Protein AF-A0A9R0W2W8-F1 (afdb_monomer)

Foldseek 3Di:
DDDDDDDDDDDPPPDDDDDDDDDDLVLLLQLADFLPDLPLVSLVSLLVLQLVLQVVVVDPLLNVLVCCLQPVLQCQQCVPPPQGFDFLVNLLSLVSNQCSLAPHDVVLSVQSVPDDRVLRRQLRSQLVVCPPPLLRNQVSQCVRPSRAQQSSLSSVCSHCVQRGAHPDPQLLCRQVNPDPDRHSVSRVSSSVSLNVSQVSS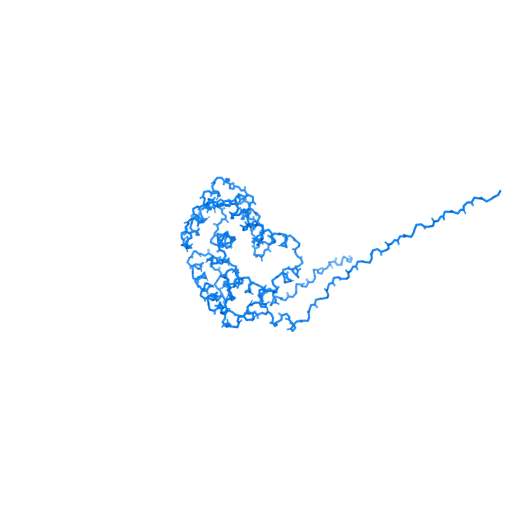CPDNDGDGSNSSNSSSSSNVSSPDPPDPPDPPPPDD

Radius of gyration: 22.49 Å; Cα contacts (8 Å, |Δi|>4): 292; chains: 1; bounding box: 49×89×46 Å

pLDDT: mean 86.1, std 19.24, range [37.84, 98.88]

Solvent-accessible surface area (backbone atoms only — not comparable to full-atom values): 13340 Å² total; per-residue (Å²): 138,88,85,87,85,80,81,81,82,80,80,80,79,81,76,76,77,78,77,83,76,85,77,60,69,72,62,55,57,69,31,40,51,59,72,87,62,82,54,48,64,38,44,50,43,4,37,72,40,31,67,65,53,56,60,71,65,76,43,69,75,43,55,58,30,43,47,40,47,75,54,50,46,33,52,59,29,61,72,38,59,97,69,38,47,47,51,48,74,55,53,44,45,47,49,51,23,51,31,60,78,54,78,76,56,72,71,40,54,57,36,49,71,67,54,57,51,69,58,41,28,55,25,33,32,54,14,62,72,35,56,88,41,61,71,57,19,35,54,40,32,44,73,42,65,67,29,44,43,44,52,26,24,44,56,41,24,41,73,38,30,73,77,29,32,46,62,42,73,51,32,35,35,56,75,69,35,97,58,88,61,76,40,65,72,49,48,52,59,49,40,53,52,32,42,53,50,14,56,71,44,39,55,96,85,54,74,48,30,14,32,48,51,31,45,13,33,37,32,18,52,56,64,72,49,78,80,78,75,78,81,77,74,81,76,82,125

Structure (mmCIF, N/CA/C/O backbone):
data_AF-A0A9R0W2W8-F1
#
_entry.id   AF-A0A9R0W2W8-F1
#
loop_
_atom_site.group_PDB
_atom_site.id
_atom_site.type_symbol
_atom_site.label_atom_id
_atom_site.label_alt_id
_atom_site.label_comp_id
_atom_site.label_asym_id
_atom_site.label_entity_id
_atom_site.label_seq_id
_atom_site.pdbx_PDB_ins_code
_atom_site.Cartn_x
_atom_site.Cartn_y
_atom_site.Cartn_z
_atom_site.occupancy
_atom_site.B_iso_or_equiv
_atom_site.auth_seq_id
_atom_site.auth_comp_id
_atom_site.auth_asym_id
_atom_site.auth_atom_id
_atom_site.pdbx_PDB_model_num
ATOM 1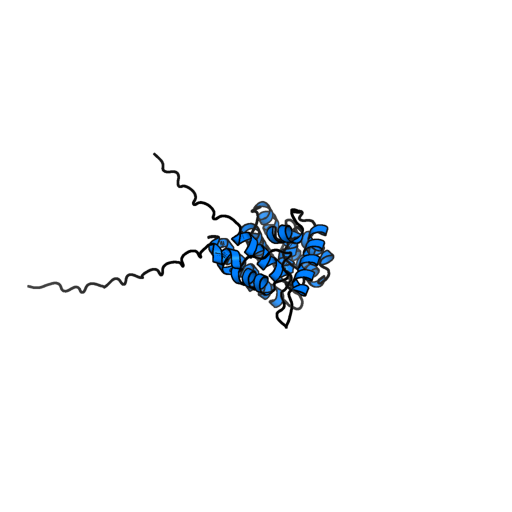 N N . MET A 1 1 ? -31.052 -75.617 -11.030 1.00 41.00 1 MET A N 1
ATOM 2 C CA . MET A 1 1 ? -29.649 -75.242 -11.302 1.00 41.00 1 MET A CA 1
ATOM 3 C C . MET A 1 1 ? -29.642 -73.847 -11.916 1.00 41.00 1 MET A C 1
ATOM 5 O O . MET A 1 1 ? -30.659 -73.463 -12.471 1.00 41.00 1 MET A O 1
ATOM 9 N N . ASP A 1 2 ? -28.533 -73.128 -11.735 1.00 37.91 2 ASP A N 1
ATOM 10 C CA . ASP A 1 2 ? -28.185 -71.776 -12.223 1.00 37.91 2 ASP A CA 1
ATOM 11 C C . ASP A 1 2 ? -28.585 -70.526 -11.412 1.00 37.91 2 ASP A C 1
ATOM 13 O O . ASP A 1 2 ? -29.567 -69.841 -11.696 1.00 37.91 2 ASP A O 1
ATOM 17 N N . PRO A 1 3 ? -27.732 -70.145 -10.440 1.00 45.34 3 PRO A N 1
ATOM 18 C CA . PRO A 1 3 ? -27.588 -68.783 -9.949 1.00 45.34 3 PRO A CA 1
ATOM 19 C C . PRO A 1 3 ? -26.456 -68.034 -10.693 1.00 45.34 3 PRO A C 1
ATOM 21 O O . PRO A 1 3 ? -25.466 -68.630 -11.102 1.00 45.34 3 PRO A O 1
ATOM 24 N N . LYS A 1 4 ? -26.534 -66.694 -10.694 1.00 48.12 4 LYS A N 1
ATOM 25 C CA . LYS A 1 4 ? -25.473 -65.703 -11.019 1.00 48.12 4 LYS A CA 1
ATOM 26 C C . LYS A 1 4 ? -25.338 -65.259 -12.488 1.00 48.12 4 LYS A C 1
ATOM 28 O O . LYS A 1 4 ? -24.557 -65.798 -13.259 1.00 48.12 4 LYS A O 1
ATOM 33 N N . LYS A 1 5 ? -25.890 -64.074 -12.774 1.00 45.41 5 LYS A N 1
ATOM 34 C CA . LYS A 1 5 ? -25.215 -63.049 -13.595 1.00 45.41 5 LYS A CA 1
ATOM 35 C C . LYS A 1 5 ? -25.334 -61.686 -12.905 1.00 45.41 5 LYS A C 1
ATOM 37 O O . LYS A 1 5 ? -26.276 -60.938 -13.138 1.00 45.41 5 LYS A O 1
ATOM 42 N N . LYS A 1 6 ? -24.376 -61.371 -12.025 1.00 49.88 6 LYS A N 1
ATOM 43 C CA . LYS A 1 6 ? -24.122 -59.989 -11.587 1.00 49.88 6 LYS A CA 1
ATOM 44 C C . LYS A 1 6 ? -23.350 -59.291 -12.711 1.00 49.88 6 LYS A C 1
ATOM 46 O O . LYS A 1 6 ? -22.292 -59.773 -13.105 1.00 49.88 6 LYS A O 1
ATOM 51 N N . ARG A 1 7 ? -23.894 -58.195 -13.244 1.00 46.81 7 ARG A N 1
ATOM 52 C CA . A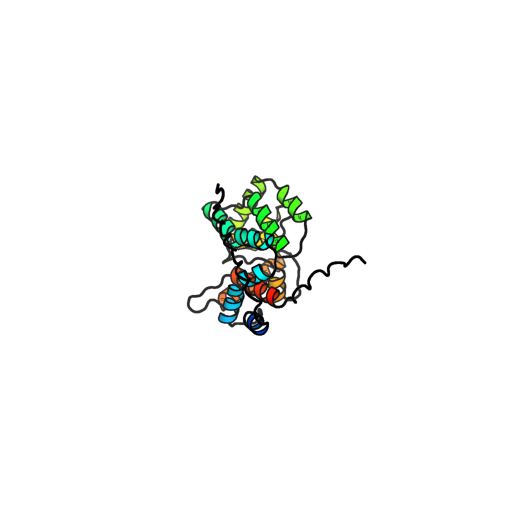RG A 1 7 ? -23.177 -57.299 -14.165 1.00 46.81 7 ARG A CA 1
ATOM 53 C C . ARG A 1 7 ? -22.075 -56.571 -13.376 1.00 46.81 7 ARG A C 1
ATOM 55 O O . ARG A 1 7 ? -22.367 -56.137 -12.260 1.00 46.81 7 ARG A O 1
ATOM 62 N N . PRO A 1 8 ? -20.844 -56.431 -13.892 1.00 42.97 8 PRO A N 1
ATOM 63 C CA . PRO A 1 8 ? -19.837 -55.619 -13.227 1.00 42.97 8 PRO A CA 1
ATOM 64 C C . PRO A 1 8 ? -20.150 -54.132 -13.447 1.00 42.97 8 PRO A C 1
ATOM 66 O O . PRO A 1 8 ? -20.461 -53.711 -14.560 1.00 42.97 8 PRO A O 1
ATOM 69 N N . LEU A 1 9 ? -20.088 -53.351 -12.369 1.00 41.62 9 LEU A N 1
ATOM 70 C CA . LEU A 1 9 ? -20.056 -51.891 -12.412 1.00 41.62 9 LEU A CA 1
ATOM 71 C C . LEU A 1 9 ? -18.689 -51.470 -12.963 1.00 41.62 9 LEU A C 1
ATOM 73 O O . LEU A 1 9 ? -17.663 -51.738 -12.340 1.00 41.62 9 LEU A O 1
ATOM 77 N N . THR A 1 10 ? -18.676 -50.835 -14.132 1.00 43.16 10 THR A N 1
ATOM 78 C CA . THR A 1 10 ? -17.476 -50.210 -14.691 1.00 43.16 10 THR A CA 1
ATOM 79 C C . THR A 1 10 ? -17.134 -48.984 -13.849 1.00 43.16 10 THR A C 1
ATOM 81 O O . THR A 1 10 ? -17.867 -47.997 -13.848 1.00 43.16 10 THR A O 1
ATOM 84 N N . VAL A 1 11 ? -16.029 -49.056 -13.109 1.00 45.59 11 VAL A N 1
ATOM 85 C CA . VAL A 1 11 ? -15.433 -47.900 -12.435 1.00 45.59 11 VAL A CA 1
ATOM 86 C C . VAL A 1 11 ? -14.838 -47.003 -13.517 1.00 45.59 11 VAL A C 1
ATOM 88 O O . VAL A 1 11 ? -13.871 -47.377 -14.177 1.00 45.59 11 VAL A O 1
ATOM 91 N N . VAL A 1 12 ? -15.438 -45.833 -13.730 1.00 44.78 12 VAL A N 1
ATOM 92 C CA . VAL A 1 12 ? -14.871 -44.788 -14.587 1.00 44.78 12 VAL A CA 1
ATOM 93 C C . VAL A 1 12 ? -13.665 -44.207 -13.851 1.00 44.78 12 VAL A C 1
ATOM 95 O O . VAL A 1 12 ? -13.811 -43.511 -12.849 1.00 44.78 12 VAL A O 1
ATOM 98 N N . GLN A 1 13 ? -12.462 -44.532 -14.322 1.00 43.50 13 GLN A N 1
ATOM 99 C CA . GLN A 1 13 ? -11.232 -43.870 -13.898 1.00 43.50 13 GLN A CA 1
ATOM 100 C C . GLN A 1 13 ? -11.288 -42.409 -14.359 1.00 43.50 13 GLN A C 1
ATOM 102 O O . GLN A 1 13 ? -11.120 -42.116 -15.541 1.00 43.50 13 GLN A O 1
ATOM 107 N N . LEU A 1 14 ? -11.534 -41.494 -13.419 1.00 42.38 14 LEU A N 1
ATOM 108 C CA . LEU A 1 14 ? -11.267 -40.068 -13.587 1.00 42.38 14 LEU A CA 1
ATOM 109 C C . LEU A 1 14 ? -9.763 -39.905 -13.833 1.00 42.38 14 LEU A C 1
ATOM 111 O O . LEU A 1 14 ? -8.956 -39.998 -12.909 1.00 42.38 14 LEU A O 1
ATOM 115 N N . GLN A 1 15 ? -9.378 -39.724 -15.096 1.00 37.84 15 GLN A N 1
ATOM 116 C CA . GLN A 1 15 ? -8.029 -39.302 -15.443 1.00 37.84 15 GLN A CA 1
ATOM 117 C C . GLN A 1 15 ? -7.849 -37.874 -14.929 1.00 37.84 15 GLN A C 1
ATOM 119 O O . GLN A 1 15 ? -8.497 -36.946 -15.408 1.00 37.84 15 GLN A O 1
ATOM 124 N N . ALA A 1 16 ? -6.995 -37.710 -13.920 1.00 42.06 16 ALA A N 1
ATOM 125 C CA . ALA A 1 16 ? -6.532 -36.400 -13.501 1.00 42.06 16 ALA A CA 1
ATOM 126 C C . ALA A 1 16 ? -5.819 -35.743 -14.691 1.00 42.06 16 ALA A C 1
ATOM 128 O O . ALA A 1 16 ? -4.857 -36.296 -15.229 1.00 42.06 16 ALA A O 1
ATOM 129 N N . THR A 1 17 ? -6.308 -34.582 -15.120 1.00 39.38 17 THR A N 1
ATOM 130 C CA . THR A 1 17 ? -5.619 -33.740 -16.099 1.00 39.38 17 THR A CA 1
ATOM 131 C C . THR A 1 17 ? -4.228 -33.395 -15.560 1.00 39.38 17 THR A C 1
ATOM 133 O O . THR A 1 17 ? -4.134 -32.946 -14.414 1.00 39.38 17 THR A O 1
ATOM 136 N N . PRO A 1 18 ? -3.147 -33.606 -16.331 1.00 37.94 18 PRO A N 1
ATOM 137 C CA . PRO A 1 18 ? -1.810 -33.267 -15.873 1.00 37.94 18 PRO A CA 1
ATOM 138 C C . PRO A 1 18 ? -1.713 -31.757 -15.642 1.00 37.94 18 PRO A C 1
ATOM 140 O O . PRO A 1 18 ? -2.157 -30.963 -16.473 1.00 37.94 18 PRO A O 1
ATOM 143 N N . LEU A 1 19 ? -1.132 -31.372 -14.504 1.00 38.88 19 LEU A N 1
ATOM 144 C CA . LEU A 1 19 ? -0.751 -29.987 -14.235 1.00 38.88 19 LEU A CA 1
ATOM 145 C C . LEU A 1 19 ? 0.163 -29.490 -15.371 1.00 38.88 19 LEU A C 1
ATOM 147 O O . LEU A 1 19 ? 1.014 -30.257 -15.840 1.00 38.88 19 LEU A O 1
ATOM 151 N N . PRO A 1 20 ? 0.002 -28.239 -15.835 1.00 41.94 20 PRO A N 1
ATOM 152 C CA . PRO A 1 20 ? 0.829 -27.701 -16.906 1.00 41.94 20 PRO A CA 1
ATOM 153 C C . PRO A 1 20 ? 2.311 -27.769 -16.519 1.00 41.94 20 PRO A C 1
ATOM 155 O O . PRO A 1 20 ? 2.695 -27.462 -15.390 1.00 41.94 20 PRO A O 1
ATOM 158 N N . SER A 1 21 ? 3.143 -28.209 -17.464 1.00 47.47 21 SER A N 1
ATOM 159 C CA . SER A 1 21 ? 4.594 -28.283 -17.272 1.00 47.47 21 SER A CA 1
ATOM 160 C C . SER A 1 21 ? 5.183 -26.884 -17.045 1.00 47.47 21 SER A C 1
ATOM 162 O O . SER A 1 21 ? 4.707 -25.928 -17.663 1.00 47.47 21 SER A O 1
ATOM 164 N N . PRO A 1 22 ? 6.217 -26.736 -16.196 1.00 52.34 22 PRO A N 1
ATOM 165 C CA . PRO A 1 22 ? 6.851 -25.443 -15.972 1.00 52.34 22 PRO A CA 1
ATOM 166 C C . PRO A 1 22 ? 7.443 -24.901 -17.281 1.00 52.34 22 PRO A C 1
ATOM 168 O O . PRO A 1 22 ? 8.076 -25.636 -18.041 1.00 52.34 22 PRO A O 1
ATOM 171 N N . LEU A 1 23 ? 7.209 -23.612 -17.548 1.00 55.19 23 LEU A N 1
ATOM 172 C CA . LEU A 1 23 ? 7.666 -22.940 -18.765 1.00 55.19 23 LEU A CA 1
ATOM 173 C C . LEU A 1 23 ? 9.204 -22.910 -18.865 1.00 55.19 23 LEU A C 1
ATOM 175 O O . LEU A 1 23 ? 9.891 -22.863 -17.840 1.00 55.19 23 LEU A O 1
ATOM 179 N N . PRO A 1 24 ? 9.765 -22.866 -20.089 1.00 54.97 24 PRO A N 1
ATOM 180 C CA . PRO A 1 24 ? 11.196 -22.673 -20.292 1.00 54.97 24 PRO A CA 1
ATOM 181 C C . PRO A 1 24 ? 11.670 -21.341 -19.692 1.00 54.97 24 PRO A C 1
ATOM 183 O O . PRO A 1 24 ? 11.023 -20.308 -19.874 1.00 54.97 24 PRO A O 1
ATOM 186 N N . ALA A 1 25 ? 12.844 -21.335 -19.055 1.00 52.59 25 ALA A N 1
ATOM 187 C CA . ALA A 1 25 ? 13.426 -20.151 -18.409 1.00 52.59 25 ALA A CA 1
ATOM 188 C C . ALA A 1 25 ? 13.554 -18.921 -19.338 1.00 52.59 25 ALA A C 1
ATOM 190 O O . ALA A 1 25 ? 13.467 -17.790 -18.871 1.00 52.59 25 ALA A O 1
ATOM 191 N N . ALA A 1 26 ? 13.698 -19.129 -20.652 1.00 46.19 26 ALA A N 1
ATOM 192 C CA . ALA A 1 26 ? 13.757 -18.054 -21.644 1.00 46.19 26 ALA A CA 1
ATOM 193 C C . ALA A 1 26 ? 12.450 -17.241 -21.740 1.00 46.19 26 ALA A C 1
ATOM 195 O O . ALA A 1 26 ? 12.500 -16.025 -21.892 1.00 46.19 26 ALA A O 1
ATOM 196 N N . VAL A 1 27 ? 11.290 -17.892 -21.592 1.00 55.16 27 VAL A N 1
ATOM 197 C CA . VAL A 1 27 ? 9.978 -17.218 -21.590 1.00 55.16 27 VAL A CA 1
ATOM 198 C C . VAL A 1 27 ? 9.775 -16.463 -20.275 1.00 55.16 27 VAL A C 1
ATOM 200 O O . VAL A 1 27 ? 9.313 -15.330 -20.280 1.00 55.16 27 VAL A O 1
ATOM 203 N N . ALA A 1 28 ? 10.211 -17.044 -19.150 1.00 54.50 28 ALA A N 1
ATOM 204 C CA . ALA A 1 28 ? 10.115 -16.402 -17.839 1.00 54.50 28 ALA A CA 1
ATOM 205 C C . ALA A 1 28 ? 10.942 -15.103 -17.737 1.00 54.50 28 ALA A C 1
ATOM 207 O O . ALA A 1 28 ? 10.494 -14.162 -17.082 1.00 54.50 28 ALA A O 1
ATOM 208 N N . MET A 1 29 ? 12.109 -15.048 -18.395 1.00 57.88 29 MET A N 1
ATOM 209 C CA . MET A 1 29 ? 12.976 -13.862 -18.475 1.00 57.88 29 MET A CA 1
ATOM 210 C C . MET A 1 29 ? 12.400 -12.755 -19.370 1.00 57.88 29 MET A C 1
ATOM 212 O O . MET A 1 29 ? 12.569 -11.579 -19.052 1.00 57.88 29 MET A O 1
ATOM 216 N N . ALA A 1 30 ? 11.694 -13.114 -20.450 1.00 63.06 30 ALA A N 1
ATOM 217 C CA . ALA A 1 30 ? 11.078 -12.158 -21.378 1.00 63.06 30 ALA A CA 1
ATOM 218 C C . ALA A 1 30 ? 9.939 -11.334 -20.744 1.00 63.06 30 ALA A C 1
ATOM 220 O O . ALA A 1 30 ? 9.533 -10.315 -21.284 1.00 63.06 30 ALA A O 1
ATOM 221 N N . GLU A 1 31 ? 9.444 -11.753 -19.579 1.00 81.38 31 GLU A N 1
ATOM 222 C CA . GLU A 1 31 ? 8.317 -11.128 -18.876 1.00 81.38 31 GLU A CA 1
ATOM 223 C C . GLU A 1 31 ? 8.774 -10.448 -17.573 1.00 81.38 31 GLU A C 1
ATOM 225 O O . GLU A 1 31 ? 8.018 -10.341 -16.602 1.00 81.38 31 GLU A O 1
ATOM 230 N N . THR A 1 32 ? 10.055 -10.088 -17.481 1.00 89.38 32 THR A N 1
ATOM 231 C CA . THR A 1 32 ? 10.614 -9.323 -16.358 1.00 89.38 32 THR A CA 1
ATOM 232 C C . THR A 1 32 ? 10.897 -7.891 -16.778 1.00 89.38 32 THR A C 1
ATOM 234 O O . THR A 1 32 ? 11.209 -7.631 -17.936 1.00 89.38 32 THR A O 1
ATOM 237 N N . VAL A 1 33 ? 10.791 -6.963 -15.831 1.00 93.06 33 VAL A N 1
ATOM 238 C CA . VAL A 1 33 ? 11.049 -5.544 -16.064 1.00 93.06 33 VAL A CA 1
ATOM 239 C C . VAL A 1 33 ? 11.950 -4.968 -14.975 1.00 93.06 33 VAL A C 1
ATOM 241 O O . VAL A 1 33 ? 11.861 -5.355 -13.807 1.00 93.06 33 VAL A O 1
ATOM 244 N N . ASP A 1 34 ? 12.825 -4.049 -15.379 1.00 93.75 34 ASP A N 1
ATOM 245 C CA . ASP A 1 34 ? 13.620 -3.207 -14.485 1.00 93.75 34 ASP A CA 1
ATOM 246 C C . ASP A 1 34 ? 12.980 -1.819 -14.360 1.00 93.75 34 ASP A C 1
ATOM 248 O O . ASP A 1 34 ? 12.361 -1.324 -15.304 1.00 93.75 34 ASP A O 1
ATOM 252 N N . PHE A 1 35 ? 13.157 -1.164 -13.210 1.00 95.25 35 PHE A N 1
ATOM 253 C CA . PHE A 1 35 ? 12.559 0.146 -12.954 1.00 95.25 35 PHE A CA 1
ATOM 254 C C . PHE A 1 35 ? 13.001 1.226 -13.959 1.00 95.25 35 PHE A C 1
ATOM 256 O O . PHE A 1 35 ? 12.225 2.131 -14.266 1.00 95.25 35 PHE A O 1
ATOM 263 N N . ALA A 1 36 ? 14.221 1.136 -14.501 1.00 94.62 36 ALA A N 1
ATOM 264 C CA . ALA A 1 36 ? 14.730 2.083 -15.491 1.00 94.62 36 ALA A CA 1
ATOM 265 C C . ALA A 1 36 ? 14.090 1.923 -16.883 1.00 94.62 36 ALA A C 1
ATOM 267 O O . ALA A 1 36 ? 14.265 2.796 -17.731 1.00 94.62 36 ALA A O 1
ATOM 268 N N . SER A 1 37 ? 13.353 0.834 -17.133 1.00 94.00 37 SER A N 1
ATOM 269 C CA . SER A 1 37 ? 12.706 0.596 -18.423 1.00 94.00 37 SER A CA 1
ATOM 270 C C . SER A 1 37 ? 11.544 1.565 -18.667 1.00 94.00 37 SER A C 1
ATOM 272 O O . SER A 1 37 ? 10.673 1.737 -17.807 1.00 94.00 37 SER A O 1
ATOM 274 N N . GLY A 1 38 ? 11.516 2.147 -19.868 1.00 92.56 38 GLY A N 1
ATOM 275 C CA . GLY A 1 38 ? 10.374 2.888 -20.420 1.00 92.56 38 GLY A CA 1
ATOM 276 C C . GLY A 1 38 ? 9.490 2.042 -21.348 1.00 92.56 38 GLY A C 1
ATOM 277 O O . GLY A 1 38 ? 8.605 2.575 -22.010 1.00 92.56 38 GLY A O 1
ATOM 278 N N . ASP A 1 39 ? 9.739 0.732 -21.446 1.00 91.94 39 ASP A N 1
ATOM 279 C CA . ASP A 1 39 ? 8.981 -0.171 -22.317 1.00 91.94 39 ASP A CA 1
ATOM 280 C C . ASP A 1 39 ? 7.650 -0.583 -21.671 1.00 91.94 39 ASP A C 1
ATOM 282 O O . ASP A 1 39 ? 7.583 -1.528 -20.879 1.00 91.94 39 ASP A O 1
ATOM 286 N N . GLY A 1 40 ? 6.576 0.129 -22.022 1.00 92.19 40 GLY A N 1
ATOM 287 C CA . GLY A 1 40 ? 5.226 -0.149 -21.529 1.00 92.19 40 GLY A CA 1
ATOM 288 C C . GLY A 1 40 ? 4.728 -1.570 -21.814 1.00 92.19 40 GLY A C 1
ATOM 289 O O . GLY A 1 40 ? 3.976 -2.115 -21.005 1.00 92.19 40 GLY A O 1
ATOM 290 N N . GLU A 1 41 ? 5.162 -2.211 -22.904 1.00 91.31 41 GLU A N 1
ATOM 291 C CA . GLU A 1 41 ? 4.775 -3.593 -23.206 1.00 91.31 41 GLU A CA 1
ATOM 292 C C . GLU A 1 41 ? 5.420 -4.566 -22.214 1.00 91.31 41 GLU A C 1
ATOM 294 O O . GLU A 1 41 ? 4.724 -5.413 -21.649 1.00 91.31 41 GLU A O 1
ATOM 299 N N . ALA A 1 42 ? 6.707 -4.387 -21.901 1.00 93.44 42 ALA A N 1
ATOM 300 C CA . ALA A 1 42 ? 7.397 -5.189 -20.890 1.00 93.44 42 ALA A CA 1
ATOM 301 C C . ALA A 1 42 ? 6.750 -5.057 -19.498 1.00 93.44 42 ALA A C 1
ATOM 303 O O . ALA A 1 42 ? 6.577 -6.055 -18.791 1.00 93.44 42 ALA A O 1
ATOM 304 N N . TRP A 1 43 ? 6.331 -3.846 -19.112 1.00 95.50 43 TRP A N 1
ATOM 305 C CA . TRP A 1 43 ? 5.605 -3.608 -17.858 1.00 95.50 43 TRP A CA 1
ATOM 306 C C . TRP A 1 43 ? 4.262 -4.348 -17.815 1.00 95.50 43 TRP A C 1
ATOM 308 O O . TRP A 1 43 ? 3.959 -5.018 -16.822 1.00 95.50 43 TRP A O 1
ATOM 318 N N . ARG A 1 44 ? 3.480 -4.297 -18.901 1.00 93.81 44 ARG A N 1
ATOM 319 C CA . ARG A 1 44 ? 2.205 -5.028 -19.011 1.00 93.81 44 ARG A CA 1
ATOM 320 C C . ARG A 1 44 ? 2.408 -6.538 -19.040 1.00 93.81 44 ARG A C 1
ATOM 322 O O . ARG A 1 44 ? 1.655 -7.254 -18.385 1.00 93.81 44 ARG A O 1
ATOM 329 N N . ALA A 1 45 ? 3.438 -7.033 -19.723 1.00 93.94 45 ALA A N 1
ATOM 330 C CA . ALA A 1 45 ? 3.783 -8.452 -19.737 1.00 93.94 45 ALA A CA 1
ATOM 331 C C . ALA A 1 45 ? 4.172 -8.950 -18.335 1.00 93.94 45 ALA A C 1
ATOM 333 O O . ALA A 1 45 ? 3.702 -10.002 -17.889 1.00 93.94 45 ALA A O 1
ATOM 334 N N . ALA A 1 46 ? 4.970 -8.170 -17.597 1.00 95.75 46 ALA A N 1
ATOM 335 C CA . ALA A 1 46 ? 5.330 -8.475 -16.217 1.00 95.75 46 ALA A CA 1
ATOM 336 C C . ALA A 1 46 ? 4.112 -8.457 -15.279 1.00 95.75 46 ALA A C 1
ATOM 338 O O . ALA A 1 46 ? 3.980 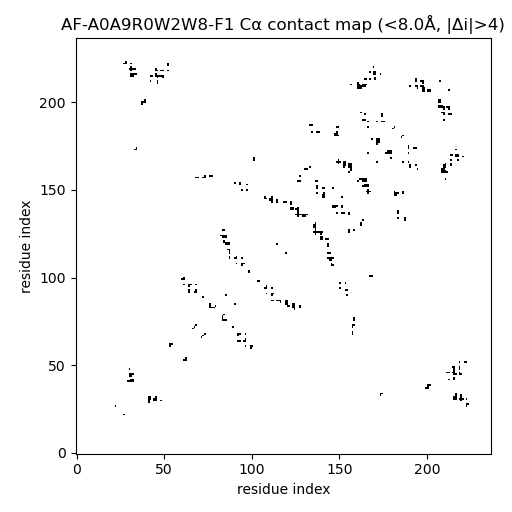-9.345 -14.431 1.00 95.75 46 ALA A O 1
ATOM 339 N N . LEU A 1 47 ? 3.199 -7.497 -15.447 1.00 96.06 47 LEU A N 1
ATOM 340 C CA . LEU A 1 47 ? 1.938 -7.443 -14.707 1.00 96.06 47 LEU A CA 1
ATOM 341 C C . LEU A 1 47 ? 1.032 -8.639 -15.037 1.00 96.06 47 LEU A C 1
ATOM 343 O O . LEU A 1 47 ? 0.579 -9.327 -14.127 1.00 96.06 47 LEU A O 1
ATOM 347 N N . GLY A 1 48 ? 0.836 -8.954 -16.321 1.00 95.50 48 GLY A N 1
ATOM 348 C CA . GLY A 1 48 ? 0.067 -10.117 -16.778 1.00 95.50 48 GLY A CA 1
ATOM 349 C C . GLY A 1 48 ? 0.666 -11.453 -16.327 1.00 95.50 48 GLY A C 1
ATOM 350 O O . GLY A 1 48 ? -0.027 -12.464 -16.243 1.00 95.50 48 GLY A O 1
ATOM 351 N N . ALA A 1 49 ? 1.951 -11.466 -15.958 1.00 95.88 49 ALA A N 1
ATOM 352 C CA . ALA A 1 49 ? 2.609 -12.623 -15.370 1.00 95.88 49 ALA A CA 1
ATOM 353 C C . ALA A 1 49 ? 2.277 -12.882 -13.896 1.00 95.88 49 ALA A C 1
ATOM 355 O O . ALA A 1 49 ? 2.680 -13.926 -13.377 1.00 95.88 49 ALA A O 1
ATOM 356 N N . TYR A 1 50 ? 1.618 -11.946 -13.215 1.00 95.31 50 TYR A N 1
ATOM 357 C CA . TYR A 1 50 ? 1.475 -11.965 -11.763 1.00 95.31 50 TYR A CA 1
ATOM 358 C C . TYR A 1 50 ? 0.793 -13.243 -11.258 1.00 95.31 50 TYR A C 1
ATOM 360 O O . TYR A 1 50 ? 1.388 -13.973 -10.464 1.00 95.31 50 TYR A O 1
ATOM 368 N N . ASP A 1 51 ? -0.398 -13.569 -11.770 1.00 93.94 51 ASP A N 1
ATOM 369 C CA . ASP A 1 51 ? -1.207 -14.694 -11.276 1.00 93.94 51 ASP A CA 1
ATOM 370 C C . ASP A 1 51 ? -0.504 -16.041 -11.469 1.00 93.94 51 ASP A C 1
ATOM 372 O O . ASP A 1 51 ? -0.414 -16.849 -10.542 1.00 93.94 51 ASP A O 1
ATOM 376 N N . ARG A 1 52 ? 0.087 -16.270 -12.651 1.00 93.31 52 ARG A N 1
ATOM 377 C CA . ARG A 1 52 ? 0.852 -17.502 -12.913 1.00 93.31 52 ARG A CA 1
ATOM 378 C C . ARG A 1 52 ? 2.081 -17.623 -12.009 1.00 93.31 52 ARG A C 1
ATOM 380 O O . ARG A 1 52 ? 2.415 -18.727 -11.583 1.00 93.31 52 ARG A O 1
ATOM 387 N N . ARG A 1 53 ? 2.761 -16.511 -11.700 1.00 92.94 53 ARG A N 1
ATOM 388 C CA . ARG A 1 53 ? 3.950 -16.502 -10.832 1.00 92.94 53 ARG A CA 1
ATOM 389 C C . ARG A 1 53 ? 3.566 -16.717 -9.378 1.00 92.94 53 ARG A C 1
ATOM 391 O O . ARG A 1 53 ? 4.266 -17.443 -8.682 1.00 92.94 53 ARG A O 1
ATOM 398 N N . LEU A 1 54 ? 2.447 -16.145 -8.944 1.00 92.25 54 LEU A N 1
ATOM 399 C CA . LEU A 1 54 ? 1.871 -16.396 -7.632 1.00 92.25 54 LEU A CA 1
ATOM 400 C C . LEU A 1 54 ? 1.504 -17.879 -7.470 1.00 92.25 54 LEU A C 1
ATOM 402 O O . LEU A 1 54 ? 1.898 -18.493 -6.480 1.00 92.25 54 LEU A O 1
ATOM 406 N N . ALA A 1 55 ? 0.842 -18.474 -8.468 1.00 91.56 55 ALA A N 1
ATOM 407 C CA . ALA A 1 55 ? 0.484 -19.894 -8.469 1.00 91.56 55 ALA A CA 1
ATOM 408 C C . ALA 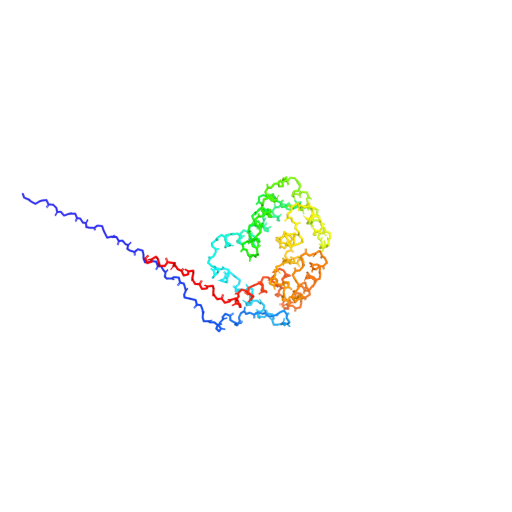A 1 55 ? 1.716 -20.811 -8.422 1.00 91.56 55 ALA A C 1
ATOM 410 O O . ALA A 1 55 ? 1.735 -21.797 -7.686 1.00 91.56 55 ALA A O 1
ATOM 411 N N . ALA A 1 56 ? 2.786 -20.447 -9.133 1.00 91.25 56 ALA A N 1
ATOM 412 C CA . ALA A 1 56 ? 4.040 -21.197 -9.143 1.00 91.25 56 ALA A CA 1
ATOM 413 C C . ALA A 1 56 ? 4.799 -21.186 -7.799 1.00 91.25 56 ALA A C 1
ATOM 415 O O . ALA A 1 56 ? 5.736 -21.966 -7.630 1.00 91.25 56 ALA A O 1
ATOM 416 N N . LEU A 1 57 ? 4.420 -20.336 -6.831 1.00 89.19 57 LEU A N 1
ATOM 417 C CA . LEU A 1 57 ? 5.019 -20.347 -5.491 1.00 89.19 57 LEU A CA 1
ATOM 418 C C . LEU A 1 57 ? 4.594 -21.554 -4.640 1.00 89.19 57 LEU A C 1
ATOM 420 O O . LEU A 1 57 ? 5.209 -21.761 -3.592 1.00 89.19 57 LEU A O 1
ATOM 424 N N . ASP A 1 58 ? 3.571 -22.309 -5.063 1.00 85.44 58 ASP A N 1
ATOM 425 C CA . ASP A 1 58 ? 3.022 -23.479 -4.359 1.00 85.44 58 ASP A CA 1
ATOM 426 C C . ASP A 1 58 ? 2.656 -23.171 -2.892 1.00 85.44 58 ASP A C 1
ATOM 428 O O . ASP A 1 58 ? 3.065 -23.834 -1.937 1.00 85.44 58 ASP A O 1
ATOM 432 N N . LYS A 1 59 ? 1.924 -22.064 -2.707 1.00 88.06 59 LYS A N 1
ATOM 433 C CA . LYS A 1 59 ? 1.435 -21.574 -1.411 1.00 88.06 59 LYS A CA 1
ATOM 434 C C . LYS A 1 59 ? -0.079 -21.339 -1.487 1.00 88.06 59 LYS A C 1
ATOM 436 O O . LYS A 1 59 ? -0.477 -20.212 -1.783 1.00 88.06 59 LYS A O 1
ATOM 441 N N . PRO A 1 60 ? -0.920 -22.354 -1.220 1.00 82.50 60 PRO A N 1
ATOM 442 C CA . PRO A 1 60 ? -2.374 -22.226 -1.353 1.00 82.50 60 PRO A CA 1
ATOM 443 C C . PRO A 1 60 ? -2.938 -21.085 -0.494 1.00 82.50 60 PRO A C 1
ATOM 445 O O . PRO A 1 60 ? -3.638 -20.226 -1.016 1.00 82.50 60 PRO A O 1
ATOM 448 N N . ASP A 1 61 ? -2.497 -20.967 0.763 1.00 86.88 61 ASP A N 1
ATOM 449 C CA . ASP A 1 61 ? -2.919 -19.881 1.662 1.00 86.88 61 ASP A CA 1
ATOM 450 C C . ASP A 1 61 ? -2.623 -18.474 1.110 1.00 86.88 61 ASP A C 1
ATOM 452 O O . ASP A 1 61 ? -3.316 -17.515 1.442 1.00 86.88 61 ASP A O 1
ATOM 456 N N . LEU A 1 62 ? -1.570 -18.321 0.296 1.00 92.25 62 LEU A N 1
ATOM 457 C CA . LEU A 1 62 ? -1.230 -17.038 -0.318 1.00 92.25 62 LEU A CA 1
ATOM 458 C C . LEU A 1 62 ? -2.128 -16.738 -1.522 1.00 92.25 62 LEU A C 1
ATOM 460 O O . LEU A 1 62 ? -2.456 -15.576 -1.721 1.00 92.25 62 LEU A O 1
ATOM 464 N N . LEU A 1 63 ? -2.517 -17.748 -2.304 1.00 92.19 63 LEU A N 1
ATOM 465 C CA . LEU A 1 63 ? -3.411 -17.560 -3.450 1.00 92.19 63 LEU A CA 1
ATOM 466 C C . LEU A 1 63 ? -4.776 -17.046 -2.997 1.00 92.19 63 LEU A C 1
ATOM 468 O O . LEU A 1 63 ? -5.240 -16.025 -3.500 1.00 92.19 63 LEU A O 1
ATOM 472 N N . ASP A 1 64 ? -5.362 -17.694 -1.992 1.00 91.75 64 ASP A N 1
ATOM 473 C CA . ASP A 1 64 ? -6.664 -17.293 -1.455 1.00 91.75 64 ASP A CA 1
ATOM 474 C C . ASP A 1 64 ? -6.588 -15.904 -0.803 1.00 91.75 64 ASP A C 1
ATOM 476 O O . ASP A 1 64 ? -7.423 -15.035 -1.058 1.00 91.75 64 ASP A O 1
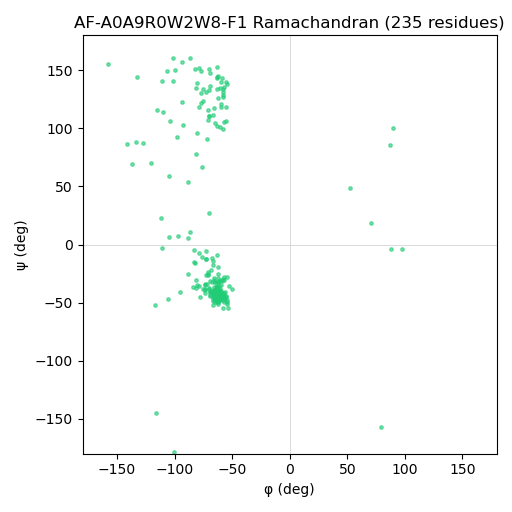ATOM 480 N N . ALA A 1 65 ? -5.541 -15.653 -0.007 1.00 95.56 65 ALA A N 1
ATOM 481 C CA . ALA A 1 65 ? -5.350 -14.357 0.640 1.00 95.56 65 ALA A CA 1
ATOM 482 C C . ALA A 1 65 ? -5.099 -13.220 -0.368 1.00 95.56 65 ALA A C 1
ATOM 484 O O . ALA A 1 65 ? -5.477 -12.077 -0.113 1.00 95.56 65 ALA A O 1
ATOM 485 N N . ASP A 1 66 ? -4.456 -13.513 -1.499 1.00 96.94 66 ASP A N 1
ATOM 486 C CA . ASP A 1 66 ? -4.222 -12.540 -2.565 1.00 96.94 66 ASP A CA 1
ATOM 487 C C . ASP A 1 66 ? -5.480 -12.251 -3.381 1.00 96.94 66 ASP A C 1
ATOM 489 O O . ASP A 1 66 ? -5.742 -11.087 -3.680 1.00 96.94 66 ASP A O 1
ATOM 493 N N . SER A 1 67 ? -6.297 -13.275 -3.652 1.00 96.00 67 SER A N 1
ATOM 494 C CA . SER A 1 67 ? -7.618 -13.091 -4.257 1.00 96.00 67 SER A CA 1
ATOM 495 C C . SER A 1 67 ? -8.478 -12.160 -3.404 1.00 96.00 67 SER A C 1
ATOM 497 O O . SER A 1 67 ? -9.014 -11.175 -3.914 1.00 96.00 67 SER A O 1
ATOM 499 N N . PHE A 1 68 ? -8.529 -12.402 -2.089 1.00 97.94 68 PHE A N 1
ATOM 500 C CA . PHE A 1 68 ? -9.216 -11.507 -1.160 1.00 97.94 68 PHE A CA 1
ATOM 501 C C . PHE A 1 68 ? -8.662 -10.077 -1.238 1.00 97.94 68 PHE A C 1
ATOM 503 O O . PHE A 1 68 ? -9.421 -9.122 -1.379 1.00 97.94 68 PHE A O 1
ATOM 510 N N . TYR A 1 69 ? -7.336 -9.909 -1.169 1.00 98.31 69 TYR A N 1
ATOM 511 C CA . TYR A 1 69 ? -6.713 -8.585 -1.153 1.00 98.31 69 TYR A CA 1
ATOM 512 C C . TYR A 1 69 ? -6.949 -7.788 -2.445 1.00 98.31 69 TYR A C 1
ATOM 514 O O . TYR A 1 69 ? -7.191 -6.585 -2.373 1.00 98.31 69 TYR A O 1
ATOM 522 N N . ARG A 1 70 ? -6.860 -8.428 -3.619 1.00 97.00 70 ARG A N 1
ATOM 523 C CA . ARG A 1 70 ? -6.948 -7.735 -4.916 1.00 97.00 70 ARG A CA 1
ATOM 524 C C . ARG A 1 70 ? -8.361 -7.590 -5.461 1.00 97.00 70 ARG A C 1
ATOM 526 O O . ARG A 1 70 ? -8.578 -6.686 -6.265 1.00 97.00 70 ARG A O 1
ATOM 533 N N . HIS A 1 71 ? -9.286 -8.467 -5.080 1.00 96.62 71 HIS A N 1
ATOM 534 C CA . HIS A 1 71 ? -10.619 -8.510 -5.680 1.00 96.62 71 HIS A CA 1
ATOM 535 C C . HIS A 1 71 ? -11.719 -8.212 -4.665 1.00 96.62 71 HIS A C 1
ATOM 537 O O . HIS A 1 71 ? -12.511 -7.301 -4.890 1.00 96.62 71 HIS A O 1
ATOM 543 N N . ASP A 1 72 ? -11.741 -8.909 -3.531 1.00 98.38 72 ASP A N 1
ATOM 544 C CA . ASP A 1 72 ? -12.844 -8.772 -2.574 1.00 98.38 72 ASP A CA 1
ATOM 545 C C . ASP A 1 72 ? -12.722 -7.493 -1.741 1.00 98.38 72 ASP A C 1
ATOM 547 O O . ASP A 1 72 ? -13.691 -6.755 -1.568 1.00 98.38 72 ASP A O 1
ATOM 551 N N . LEU A 1 73 ? -11.522 -7.206 -1.232 1.00 98.62 73 LEU A N 1
ATOM 552 C CA . LEU A 1 73 ? -11.294 -6.088 -0.326 1.00 98.62 73 LEU A CA 1
ATOM 553 C C . LEU A 1 73 ? -11.618 -4.724 -0.962 1.00 98.62 73 LEU A C 1
ATOM 555 O O . LEU A 1 73 ? -12.363 -3.977 -0.329 1.00 98.62 73 LEU A O 1
ATOM 559 N N . PRO A 1 74 ? -11.159 -4.381 -2.183 1.00 98.44 74 PRO A N 1
ATOM 560 C CA . PRO A 1 74 ? -11.529 -3.112 -2.810 1.00 98.44 74 PRO A CA 1
ATOM 561 C C . PRO A 1 74 ? -13.049 -2.954 -2.950 1.00 98.44 74 PRO A C 1
ATOM 563 O O . PRO A 1 74 ? -13.596 -1.901 -2.629 1.00 98.44 74 PRO A O 1
ATOM 566 N N . LEU A 1 75 ? -13.757 -4.023 -3.342 1.00 98.31 75 LEU A N 1
ATOM 567 C CA . LEU A 1 75 ? -15.218 -4.014 -3.467 1.00 98.31 75 LEU A CA 1
ATOM 568 C C . LEU A 1 75 ? -15.914 -3.802 -2.118 1.00 98.31 75 LEU A C 1
ATOM 570 O O . LEU A 1 75 ? -16.895 -3.066 -2.046 1.00 98.31 75 LEU A O 1
ATOM 574 N N . LEU A 1 76 ? -15.409 -4.412 -1.043 1.00 98.50 76 LEU A N 1
ATOM 575 C CA . LEU A 1 76 ? -15.933 -4.213 0.311 1.00 98.50 76 LEU A CA 1
ATOM 576 C C . LEU A 1 76 ? -15.729 -2.776 0.802 1.00 98.50 76 LEU A C 1
ATOM 578 O O . LEU A 1 76 ? -16.625 -2.221 1.439 1.00 98.50 76 LEU A O 1
ATOM 582 N N . LEU A 1 77 ? -14.570 -2.178 0.508 1.00 98.56 77 LEU A N 1
ATOM 583 C CA . LEU A 1 77 ? -14.256 -0.803 0.894 1.00 98.56 77 LEU A CA 1
ATOM 584 C C . LEU A 1 77 ? -15.156 0.195 0.153 1.00 98.56 77 LEU A C 1
ATOM 586 O O . LEU A 1 77 ? -15.833 0.985 0.807 1.00 98.56 77 LEU A O 1
ATOM 590 N N . HIS A 1 78 ? -15.233 0.107 -1.178 1.00 98.12 78 HIS A N 1
ATOM 591 C CA . HIS A 1 78 ? -16.073 0.992 -1.999 1.00 98.12 78 HIS A CA 1
ATOM 592 C C . HIS A 1 78 ? -17.574 0.721 -1.845 1.00 98.12 78 HIS A C 1
ATOM 594 O O . HIS A 1 78 ? -18.397 1.619 -1.985 1.00 98.12 78 HIS A O 1
ATOM 600 N N . GLY A 1 79 ? -17.966 -0.498 -1.466 1.00 98.06 79 GLY A N 1
ATOM 601 C CA . GLY A 1 79 ? -19.356 -0.823 -1.135 1.00 98.06 79 GLY A CA 1
ATOM 602 C C . GLY A 1 79 ? -19.908 -0.060 0.078 1.00 98.06 79 GLY A C 1
ATOM 603 O O . GLY A 1 79 ? -21.107 -0.130 0.344 1.00 98.06 79 GLY A O 1
ATOM 604 N N . ARG A 1 80 ? -19.050 0.658 0.817 1.00 97.88 80 ARG A N 1
ATOM 605 C CA . ARG A 1 80 ? -19.399 1.503 1.973 1.00 97.88 80 ARG A CA 1
ATOM 606 C C . ARG A 1 80 ? -19.368 3.000 1.662 1.00 97.88 80 ARG A C 1
ATOM 608 O O . ARG A 1 80 ? -19.539 3.806 2.576 1.00 97.88 80 ARG A O 1
ATOM 615 N N . ASP A 1 81 ? -19.165 3.385 0.405 1.00 95.31 81 ASP A N 1
ATOM 616 C CA . ASP A 1 81 ? -19.217 4.788 -0.001 1.00 95.31 81 ASP A CA 1
ATOM 617 C C . ASP A 1 81 ? -20.597 5.408 0.326 1.00 95.31 81 ASP A C 1
ATOM 619 O O . ASP A 1 81 ? -21.626 4.729 0.232 1.00 95.31 81 ASP A O 1
ATOM 623 N N . PRO A 1 82 ? -20.658 6.693 0.740 1.00 96.12 82 PRO A N 1
ATOM 624 C CA . PRO A 1 82 ? -19.584 7.696 0.724 1.00 96.12 82 PRO A CA 1
ATOM 625 C C . PRO A 1 82 ? -18.697 7.730 1.982 1.00 96.12 82 PRO A C 1
ATOM 627 O O . PRO A 1 82 ? -17.865 8.626 2.104 1.00 96.12 82 PRO A O 1
ATOM 630 N N . ASP A 1 83 ? -18.878 6.809 2.931 1.00 97.00 83 ASP A N 1
ATOM 631 C CA . ASP A 1 83 ? -18.104 6.761 4.177 1.00 97.00 83 ASP A CA 1
ATOM 632 C C . ASP A 1 83 ? -17.356 5.416 4.281 1.00 97.00 83 ASP A C 1
ATOM 634 O O . ASP A 1 83 ? -17.730 4.546 5.081 1.00 97.00 83 ASP A O 1
ATOM 638 N N . PRO A 1 84 ? -16.329 5.199 3.435 1.00 98.19 84 PRO A N 1
ATOM 639 C CA . PRO A 1 84 ? -15.590 3.949 3.375 1.00 98.19 84 PRO A CA 1
ATOM 640 C C . PRO A 1 84 ? -14.743 3.742 4.626 1.00 98.19 84 PRO A C 1
ATOM 642 O O . PRO A 1 84 ? -14.218 4.674 5.238 1.00 98.19 84 PRO A O 1
ATOM 645 N N . TYR A 1 85 ? -14.577 2.479 5.004 1.00 98.62 85 TYR A N 1
ATOM 646 C CA . TYR A 1 85 ? -13.776 2.087 6.155 1.00 98.62 85 TYR A CA 1
ATOM 647 C C . TYR A 1 85 ? -13.314 0.640 6.033 1.00 98.62 85 TYR A C 1
ATOM 649 O O . TYR A 1 85 ? -13.958 -0.186 5.379 1.00 98.62 85 TYR A O 1
ATOM 657 N N . LEU A 1 86 ? -12.211 0.337 6.713 1.00 98.62 86 LEU A N 1
ATOM 658 C CA . LEU A 1 86 ? -11.681 -1.011 6.859 1.00 98.62 86 LEU A CA 1
ATOM 659 C C . LEU A 1 86 ? -12.217 -1.627 8.154 1.00 98.62 86 LEU A C 1
ATOM 661 O O . LEU A 1 86 ? -11.993 -1.088 9.239 1.00 98.62 86 LEU A O 1
ATOM 665 N N . ALA A 1 87 ? -12.891 -2.769 8.060 1.00 98.38 87 ALA A N 1
ATOM 666 C CA . ALA A 1 87 ? -13.305 -3.525 9.234 1.00 98.38 87 ALA A CA 1
ATOM 667 C C . ALA A 1 87 ? -12.125 -4.335 9.804 1.00 98.38 87 ALA A C 1
ATOM 669 O O . ALA A 1 87 ? -11.228 -4.773 9.079 1.00 98.38 87 ALA A O 1
ATOM 670 N N . LYS A 1 88 ? -12.120 -4.614 11.114 1.00 98.38 88 LYS A N 1
ATOM 671 C CA . LYS A 1 88 ? -11.034 -5.400 11.734 1.00 98.38 88 LYS A CA 1
ATOM 672 C C . LYS A 1 88 ? -10.812 -6.778 11.085 1.00 98.38 88 LYS A C 1
ATOM 674 O O . LYS A 1 88 ? -9.648 -7.108 10.846 1.00 98.38 88 LYS A O 1
ATOM 679 N N . PRO A 1 89 ? -11.847 -7.589 10.773 1.00 98.31 89 PRO A N 1
ATOM 680 C CA . PRO A 1 89 ? -11.636 -8.878 10.106 1.00 98.31 89 PRO A CA 1
ATOM 681 C C . PRO A 1 89 ? -10.928 -8.745 8.750 1.00 98.31 89 PRO A C 1
ATOM 683 O O . PRO A 1 89 ? -10.141 -9.611 8.376 1.00 98.31 89 PRO A O 1
ATOM 686 N N . GLU A 1 90 ? -11.152 -7.639 8.043 1.00 98.56 90 GLU A N 1
ATOM 687 C CA . GLU A 1 90 ? -10.511 -7.334 6.762 1.00 98.56 90 GLU A CA 1
ATOM 688 C C . GLU A 1 90 ? -9.049 -6.934 6.959 1.00 98.56 90 GLU A C 1
ATOM 690 O O . GLU A 1 90 ? -8.177 -7.434 6.251 1.00 98.56 90 GLU A O 1
ATOM 695 N N . LEU A 1 91 ? -8.747 -6.121 7.980 1.00 98.62 91 LEU A N 1
ATOM 696 C CA . LEU A 1 91 ? -7.366 -5.796 8.353 1.00 98.62 91 LEU A CA 1
ATOM 697 C C . LEU A 1 91 ? -6.570 -7.051 8.752 1.00 98.62 91 LEU A C 1
ATOM 699 O O . LEU A 1 91 ? -5.390 -7.169 8.417 1.00 98.62 91 LEU A O 1
ATOM 703 N N . VAL A 1 92 ? -7.200 -8.002 9.451 1.00 97.81 92 VAL A N 1
ATOM 704 C CA . VAL A 1 92 ? -6.586 -9.295 9.803 1.00 97.81 92 VAL A CA 1
ATOM 705 C C . VAL A 1 92 ? -6.242 -10.096 8.543 1.00 97.81 92 VAL A C 1
ATOM 707 O O . VAL A 1 92 ? -5.119 -10.591 8.430 1.00 97.81 92 VAL A O 1
ATOM 710 N N . GLN A 1 93 ? -7.168 -10.197 7.586 1.00 97.88 93 GLN A N 1
ATOM 711 C CA . GLN A 1 93 ? -6.933 -10.907 6.324 1.00 97.88 93 GLN A CA 1
ATOM 712 C C . GLN A 1 93 ? -5.871 -10.215 5.457 1.00 97.88 93 GLN A C 1
ATOM 714 O O . GLN A 1 93 ? -4.955 -10.876 4.969 1.00 97.88 93 GLN A O 1
ATOM 719 N N . LEU A 1 94 ? -5.898 -8.883 5.361 1.00 98.12 94 LEU A N 1
ATOM 720 C CA . LEU A 1 94 ? -4.855 -8.103 4.689 1.00 98.12 94 LEU A CA 1
ATOM 721 C C . LEU A 1 94 ? -3.480 -8.331 5.333 1.00 98.12 94 LEU A C 1
ATOM 723 O O . LEU A 1 94 ? -2.480 -8.504 4.634 1.00 98.12 94 LEU A O 1
ATOM 727 N N . MET A 1 95 ? -3.399 -8.372 6.667 1.00 96.81 95 MET A N 1
ATOM 728 C CA . MET A 1 95 ? -2.147 -8.687 7.360 1.00 96.81 95 MET A CA 1
ATOM 729 C C . MET A 1 95 ? -1.676 -10.112 7.036 1.00 96.81 95 MET A C 1
ATOM 731 O O . MET A 1 95 ? -0.479 -10.324 6.833 1.00 96.81 95 MET A O 1
ATOM 735 N N . GLN A 1 96 ? -2.594 -11.081 6.956 1.00 95.50 96 GLN A N 1
ATOM 736 C CA . GLN A 1 96 ? -2.271 -12.465 6.606 1.00 95.50 96 GLN A CA 1
ATOM 737 C C . GLN A 1 96 ? -1.691 -12.546 5.192 1.00 95.50 96 GLN A C 1
ATOM 739 O O . GLN A 1 96 ? -0.619 -13.130 5.010 1.00 95.50 96 GLN A O 1
ATOM 744 N N . TRP A 1 97 ? -2.336 -11.896 4.221 1.00 96.94 97 TRP A N 1
ATOM 745 C CA . TRP A 1 97 ? -1.828 -11.751 2.858 1.00 96.94 97 TRP A CA 1
ATOM 746 C C . TRP A 1 97 ? -0.415 -11.158 2.848 1.00 96.94 97 TRP A C 1
ATOM 748 O O . TRP A 1 97 ? 0.531 -11.783 2.361 1.00 96.94 97 TRP A O 1
ATOM 758 N N . LYS A 1 98 ? -0.229 -9.995 3.483 1.00 94.88 98 LYS A N 1
ATOM 759 C CA . LYS A 1 98 ? 1.048 -9.269 3.501 1.00 94.88 98 LYS A CA 1
ATOM 760 C C . LYS A 1 98 ? 2.189 -10.104 4.084 1.00 94.88 98 LYS A C 1
ATOM 762 O O . LYS A 1 98 ? 3.296 -10.115 3.542 1.00 94.88 98 LYS A O 1
ATOM 767 N N . LEU A 1 99 ? 1.943 -10.796 5.197 1.00 92.75 99 LEU A N 1
ATOM 768 C CA . LEU A 1 99 ? 2.949 -11.645 5.839 1.00 92.75 99 LEU A CA 1
ATOM 769 C C . LEU A 1 99 ? 3.251 -12.917 5.036 1.00 92.75 99 LEU A C 1
ATOM 771 O O . LEU A 1 99 ? 4.364 -13.430 5.142 1.00 92.75 99 LEU A O 1
ATOM 775 N N . SER A 1 100 ? 2.298 -13.396 4.231 1.00 90.94 100 SER A N 1
ATOM 776 C CA . SER A 1 100 ? 2.457 -14.570 3.359 1.00 90.94 100 SER A CA 1
ATOM 777 C C . SER A 1 100 ? 3.200 -14.236 2.059 1.00 90.94 100 SER A C 1
ATOM 779 O O . SER A 1 100 ? 4.000 -15.048 1.574 1.00 90.94 100 SER A O 1
ATOM 781 N N . ARG A 1 101 ? 2.976 -13.026 1.524 1.00 88.94 101 ARG A N 1
ATOM 782 C CA . ARG A 1 101 ? 3.653 -12.474 0.338 1.00 88.94 101 ARG A CA 1
ATOM 783 C C . ARG A 1 101 ? 5.098 -12.063 0.645 1.00 88.94 101 ARG A C 1
ATOM 785 O O . ARG A 1 101 ? 5.970 -12.231 -0.204 1.00 88.94 101 ARG A O 1
ATOM 792 N N . GLY A 1 102 ? 5.357 -11.558 1.856 1.00 84.44 102 GLY A N 1
ATOM 793 C CA . GLY A 1 102 ? 6.657 -11.028 2.284 1.00 84.44 102 GLY A CA 1
ATOM 794 C C . GLY A 1 102 ? 7.328 -11.793 3.432 1.00 84.44 102 GLY A C 1
ATOM 795 O O . GLY A 1 102 ? 7.271 -13.018 3.540 1.00 84.44 102 GLY A O 1
ATOM 796 N N . LYS A 1 103 ? 8.027 -11.053 4.305 1.00 82.12 103 LYS A N 1
ATOM 797 C CA . LYS A 1 103 ? 8.703 -11.618 5.483 1.00 82.12 103 LYS A CA 1
ATOM 798 C C . LYS A 1 103 ? 7.707 -11.889 6.613 1.00 82.12 103 LYS A C 1
ATOM 800 O O . LYS A 1 103 ? 7.158 -10.952 7.194 1.00 82.12 103 LYS A O 1
ATOM 805 N N . TRP A 1 104 ? 7.585 -13.156 7.004 1.00 84.06 104 TRP A N 1
ATOM 806 C CA . TRP A 1 104 ? 6.732 -13.577 8.115 1.00 84.06 104 TRP A CA 1
ATOM 807 C C . TRP A 1 104 ? 7.167 -12.958 9.456 1.00 84.06 104 TRP A C 1
ATOM 809 O O . TRP A 1 104 ? 8.323 -13.074 9.874 1.00 84.06 104 TRP A O 1
ATOM 819 N N . ARG A 1 105 ? 6.228 -12.295 10.143 1.00 85.81 105 ARG A N 1
ATOM 820 C CA . ARG A 1 105 ? 6.411 -11.672 11.466 1.00 85.81 105 ARG A CA 1
ATOM 821 C C . ARG A 1 105 ? 5.145 -11.886 12.312 1.00 85.81 105 ARG A C 1
ATOM 823 O O . ARG A 1 105 ? 4.286 -11.007 12.343 1.00 85.81 105 ARG A O 1
ATOM 830 N N . PRO A 1 106 ? 5.025 -13.022 13.022 1.00 85.19 106 PRO A N 1
ATOM 831 C CA . PRO A 1 106 ? 3.757 -13.465 13.609 1.00 85.19 106 PRO A CA 1
ATOM 832 C C . PRO A 1 106 ? 3.203 -12.497 14.661 1.00 85.19 106 PRO A C 1
ATOM 834 O O . PRO A 1 106 ? 2.000 -12.290 14.719 1.00 85.19 106 PRO A O 1
ATOM 837 N N . ARG A 1 107 ? 4.073 -11.802 15.408 1.00 91.19 107 ARG A N 1
ATOM 838 C CA . ARG A 1 107 ? 3.656 -10.811 16.418 1.00 91.19 107 ARG A CA 1
ATOM 839 C C . ARG A 1 107 ? 2.784 -9.680 15.862 1.00 91.19 107 ARG A C 1
ATOM 841 O O . ARG A 1 107 ? 1.999 -9.105 16.605 1.00 91.19 107 ARG A O 1
ATOM 848 N N . LEU A 1 108 ? 2.925 -9.333 14.578 1.00 91.25 108 LEU A N 1
ATOM 849 C CA . LEU A 1 108 ? 2.077 -8.306 13.961 1.00 91.25 108 LEU A CA 1
ATOM 850 C C . LEU A 1 108 ? 0.621 -8.767 13.859 1.00 91.25 108 LEU A C 1
ATOM 852 O O . LEU A 1 108 ? -0.284 -7.952 14.006 1.00 91.25 108 LEU A O 1
ATOM 856 N N . MET A 1 109 ? 0.404 -10.069 13.668 1.00 94.44 109 MET A N 1
ATOM 857 C CA . MET A 1 109 ? -0.929 -10.653 13.631 1.00 94.44 109 MET A CA 1
ATOM 858 C C . MET A 1 109 ? -1.620 -10.547 14.994 1.00 94.44 109 MET A C 1
ATOM 860 O O . MET A 1 109 ? -2.786 -10.167 15.062 1.00 94.44 109 MET A O 1
ATOM 864 N N . ASP A 1 110 ? -0.891 -10.818 16.079 1.00 95.06 110 ASP A N 1
ATOM 865 C CA . ASP A 1 110 ? -1.426 -10.724 17.443 1.00 95.06 110 ASP A CA 1
ATOM 866 C C . ASP A 1 110 ? -1.867 -9.294 17.775 1.00 95.06 110 ASP A C 1
ATOM 868 O O . ASP A 1 110 ? -2.935 -9.087 18.349 1.00 95.06 110 ASP A O 1
ATOM 872 N N . PHE A 1 111 ? -1.082 -8.292 17.357 1.00 96.44 111 PHE A N 1
ATOM 873 C CA . PHE A 1 111 ? -1.452 -6.891 17.548 1.00 96.44 111 PHE A CA 1
ATOM 874 C C . PHE A 1 111 ? -2.740 -6.535 16.817 1.00 96.44 111 PHE A C 1
ATOM 876 O O . PHE A 1 111 ? -3.648 -6.010 17.456 1.00 96.44 111 PHE A O 1
ATOM 883 N N . VAL A 1 112 ? -2.854 -6.875 15.531 1.00 96.19 112 VAL A N 1
ATOM 884 C CA . VAL A 1 112 ? -4.049 -6.557 14.738 1.00 96.19 112 VAL A CA 1
ATOM 885 C C . VAL A 1 112 ? -5.292 -7.259 15.290 1.00 96.19 112 VAL A C 1
ATOM 887 O O . VAL A 1 112 ? -6.339 -6.632 15.425 1.00 96.19 112 VAL A O 1
ATOM 890 N N . LYS A 1 113 ? -5.183 -8.535 15.683 1.00 96.81 113 LYS A N 1
ATOM 891 C CA . LYS A 1 113 ? -6.298 -9.288 16.285 1.00 96.81 113 LYS A CA 1
ATOM 892 C C . LYS A 1 113 ? -6.776 -8.693 17.612 1.00 96.81 113 LYS A C 1
ATOM 894 O O . LYS A 1 113 ? -7.948 -8.837 17.947 1.00 96.81 113 LYS A O 1
ATOM 899 N N . SER A 1 114 ? -5.883 -8.031 18.350 1.00 97.19 114 SER A N 1
ATOM 900 C CA . SER A 1 114 ? -6.188 -7.378 19.629 1.00 97.19 114 SER A CA 1
ATOM 901 C C . SER A 1 114 ? -6.781 -5.969 19.505 1.00 97.19 114 SER A C 1
ATOM 903 O O . SER A 1 114 ? -7.121 -5.375 20.526 1.00 97.19 114 SER A O 1
ATOM 905 N N . LEU A 1 115 ? -6.886 -5.414 18.290 1.00 97.75 115 LEU A N 1
ATOM 906 C CA . LEU A 1 115 ? -7.462 -4.085 18.084 1.00 97.75 115 LEU A CA 1
ATOM 907 C C . LEU A 1 115 ? -8.978 -4.092 18.335 1.00 97.75 115 LEU A C 1
ATOM 909 O O . LEU A 1 115 ? -9.669 -5.094 18.122 1.00 97.75 115 LEU A O 1
ATOM 913 N N . ASP A 1 116 ? -9.483 -2.941 18.768 1.00 97.75 116 ASP A N 1
ATOM 914 C CA . ASP A 1 116 ? -10.914 -2.661 18.827 1.00 97.75 116 ASP A CA 1
ATOM 915 C C . ASP A 1 116 ? -11.427 -2.266 17.437 1.00 97.75 116 ASP A C 1
ATOM 917 O O . ASP A 1 116 ? -10.765 -1.511 16.718 1.00 97.75 116 ASP A O 1
ATOM 921 N N . ASP A 1 117 ? -12.606 -2.765 17.067 1.00 96.94 117 ASP A N 1
ATOM 922 C CA . ASP A 1 117 ? -13.181 -2.556 15.735 1.00 96.94 117 ASP A CA 1
ATOM 923 C C . ASP A 1 117 ? -13.381 -1.064 15.452 1.00 96.94 117 ASP A C 1
ATOM 925 O O . ASP A 1 117 ? -12.969 -0.581 14.399 1.00 96.94 117 ASP A O 1
ATOM 929 N N . LYS A 1 118 ? -13.891 -0.296 16.425 1.00 97.75 118 LYS A N 1
ATOM 930 C CA . LYS A 1 118 ? -14.167 1.138 16.251 1.00 97.75 118 LYS A CA 1
ATOM 931 C C . LYS A 1 118 ? -12.892 1.934 16.015 1.00 97.75 118 LYS A C 1
ATOM 933 O O . LYS A 1 118 ? -12.918 2.935 15.303 1.00 97.75 118 LYS A O 1
ATOM 938 N N . VAL A 1 119 ? -11.776 1.507 16.605 1.00 98.25 119 VAL A N 1
ATOM 939 C CA . VAL A 1 119 ? -10.476 2.160 16.408 1.00 98.25 119 VAL A CA 1
ATOM 940 C C . VAL A 1 119 ? -9.967 1.925 14.983 1.00 98.25 119 VAL A C 1
ATOM 942 O O . VAL A 1 119 ? -9.485 2.870 14.359 1.00 98.25 119 VAL A O 1
ATOM 945 N N . VAL A 1 120 ? -10.121 0.709 14.440 1.00 98.69 120 VAL A N 1
ATOM 946 C CA . VAL A 1 120 ? -9.759 0.400 13.042 1.00 98.69 120 VAL A CA 1
ATOM 947 C C . VAL A 1 120 ? -10.628 1.196 12.065 1.00 98.69 120 VAL A C 1
ATOM 949 O O . VAL A 1 120 ? -10.095 1.835 11.154 1.00 98.69 120 VAL A O 1
ATOM 952 N N . GLU A 1 121 ? -11.945 1.220 12.280 1.00 98.62 121 GLU A N 1
ATOM 953 C CA . GLU A 1 121 ? -12.862 1.988 11.434 1.00 98.62 121 GLU A CA 1
ATOM 954 C C . GLU A 1 121 ? -12.546 3.486 11.491 1.00 98.62 121 GLU A C 1
ATOM 956 O O . GLU A 1 121 ? -12.397 4.132 10.459 1.00 98.62 121 GLU A O 1
ATOM 961 N N . SER A 1 122 ? -12.368 4.046 12.691 1.00 98.69 122 SER A N 1
ATOM 962 C CA . SER A 1 122 ? -12.071 5.472 12.869 1.00 98.69 122 SER A CA 1
ATOM 963 C C . SER A 1 122 ? -10.768 5.890 12.179 1.00 98.69 122 SER A C 1
ATOM 965 O O . SER A 1 122 ? -10.739 6.915 11.499 1.00 98.69 122 SER A O 1
ATOM 967 N N . ALA A 1 123 ? -9.699 5.102 12.329 1.00 98.81 123 ALA A N 1
ATOM 968 C CA . ALA A 1 123 ? -8.412 5.376 11.692 1.00 98.81 123 ALA A CA 1
ATOM 969 C C . ALA A 1 123 ? -8.495 5.279 10.160 1.00 98.81 123 ALA A C 1
ATOM 971 O O . ALA A 1 123 ? -7.988 6.149 9.455 1.00 98.81 123 ALA A O 1
ATOM 972 N N . SER A 1 124 ? -9.163 4.245 9.639 1.00 98.81 124 SER A N 1
ATOM 973 C CA . SER A 1 124 ? -9.289 4.041 8.191 1.00 98.81 124 SER A CA 1
ATOM 974 C C . SER A 1 124 ? -10.174 5.088 7.512 1.00 98.81 124 SER A C 1
ATOM 976 O O . SER A 1 124 ? -9.756 5.615 6.486 1.00 98.81 124 SER A O 1
ATOM 978 N N . ARG A 1 125 ? -11.304 5.495 8.114 1.00 98.81 125 ARG A N 1
ATOM 979 C CA . ARG A 1 125 ? -12.133 6.609 7.604 1.00 98.81 125 ARG A CA 1
ATOM 980 C C . ARG A 1 125 ? -11.314 7.884 7.423 1.00 98.81 125 ARG A C 1
ATOM 982 O O . ARG A 1 125 ? -11.329 8.498 6.360 1.00 98.81 125 ARG A O 1
ATOM 989 N N . LYS A 1 126 ? -10.553 8.269 8.455 1.00 98.81 126 LYS A N 1
ATOM 990 C CA . LYS A 1 126 ? -9.689 9.460 8.405 1.00 98.81 126 LYS A CA 1
ATOM 991 C C . LYS A 1 126 ? -8.606 9.338 7.341 1.00 98.81 126 LYS A C 1
ATOM 993 O O . LYS A 1 126 ? -8.313 10.318 6.665 1.00 98.81 126 LYS A O 1
ATOM 998 N N . ALA A 1 127 ? -8.025 8.150 7.193 1.00 98.81 127 ALA A N 1
ATOM 999 C CA . ALA A 1 127 ? -6.993 7.895 6.203 1.00 98.81 127 ALA A CA 1
ATOM 1000 C C . ALA A 1 127 ? -7.525 7.993 4.769 1.00 98.81 127 ALA A C 1
ATOM 1002 O O . ALA A 1 127 ? -6.908 8.654 3.940 1.00 98.81 127 ALA A O 1
ATOM 1003 N N . PHE A 1 128 ? -8.683 7.393 4.487 1.00 98.75 128 PHE A N 1
ATOM 1004 C CA . PHE A 1 128 ? -9.317 7.465 3.171 1.00 98.75 128 PHE A CA 1
ATOM 1005 C C . PHE A 1 128 ? -9.755 8.892 2.836 1.00 98.75 128 PHE A C 1
ATOM 1007 O O . PHE A 1 128 ? -9.462 9.375 1.746 1.00 98.75 128 PHE A O 1
ATOM 1014 N N . ALA A 1 129 ? -10.340 9.613 3.797 1.00 98.56 129 ALA A N 1
ATOM 1015 C CA . ALA A 1 129 ? -10.707 11.021 3.635 1.00 98.56 129 ALA A CA 1
ATOM 1016 C C . ALA A 1 129 ? -9.500 11.969 3.486 1.00 98.56 129 ALA A C 1
ATOM 1018 O O . ALA A 1 129 ? -9.665 13.112 3.064 1.00 98.56 129 ALA A O 1
ATOM 1019 N N . ALA A 1 130 ? -8.293 11.536 3.865 1.00 98.69 130 ALA A N 1
ATOM 1020 C CA . ALA A 1 130 ? -7.075 12.324 3.709 1.00 98.69 130 ALA A CA 1
ATOM 1021 C C . ALA A 1 130 ? -6.470 12.227 2.302 1.00 98.69 130 ALA A C 1
ATOM 1023 O O . ALA A 1 130 ? -5.636 13.061 1.959 1.00 98.69 130 ALA A O 1
ATOM 1024 N N . LEU A 1 131 ? -6.862 11.247 1.483 1.00 98.38 131 LEU A N 1
ATOM 1025 C CA . LEU A 1 131 ? -6.340 11.120 0.123 1.00 98.38 131 LEU A CA 1
ATOM 1026 C C . LEU A 1 131 ? -6.723 12.344 -0.738 1.00 98.38 131 LEU A C 1
ATOM 1028 O O . LEU A 1 131 ? -7.821 12.881 -0.579 1.00 98.38 131 LEU A O 1
ATOM 1032 N N . PRO A 1 132 ? -5.834 12.808 -1.641 1.00 98.19 132 PRO A N 1
ATOM 1033 C CA . PRO A 1 132 ? -4.571 12.182 -2.050 1.00 98.19 132 PRO A CA 1
ATOM 1034 C C . PRO A 1 132 ? -3.342 12.517 -1.173 1.00 98.19 132 PRO A C 1
ATOM 1036 O O . PRO A 1 132 ? -2.222 12.177 -1.551 1.00 98.19 132 PRO A O 1
ATOM 1039 N N . ASP A 1 133 ? -3.497 13.144 0.003 1.00 98.62 133 ASP A N 1
ATOM 1040 C CA . ASP A 1 133 ? -2.379 13.394 0.931 1.00 98.62 133 ASP A CA 1
ATOM 1041 C C . ASP A 1 133 ? -1.911 12.087 1.596 1.00 98.62 133 ASP A C 1
ATOM 1043 O O . ASP A 1 133 ? -2.376 11.673 2.663 1.00 98.62 133 ASP A O 1
ATOM 1047 N N . LEU A 1 134 ? -0.940 11.436 0.952 1.00 98.69 134 LEU A N 1
ATOM 1048 C CA . LEU A 1 134 ? -0.332 10.191 1.416 1.00 98.69 134 LEU A CA 1
ATOM 1049 C C . LEU A 1 134 ? 0.365 10.325 2.775 1.00 98.69 134 LEU A C 1
ATOM 1051 O O . LEU A 1 134 ? 0.399 9.360 3.541 1.00 98.69 134 LEU A O 1
ATOM 1055 N N . SER A 1 135 ? 0.918 11.499 3.094 1.00 98.69 135 SER A N 1
ATOM 1056 C CA . SER A 1 135 ? 1.612 11.719 4.364 1.00 98.69 135 SER A CA 1
ATOM 1057 C C . SER A 1 135 ? 0.626 11.641 5.523 1.00 98.69 135 SER A C 1
ATOM 1059 O O . SER A 1 135 ? 0.817 10.885 6.486 1.00 98.69 135 SER A O 1
ATOM 1061 N N . LYS A 1 136 ? -0.488 12.363 5.382 1.00 98.75 136 LYS A N 1
ATOM 1062 C CA . LYS A 1 136 ? -1.582 12.354 6.347 1.00 98.75 136 LYS A CA 1
ATOM 1063 C C . LYS A 1 136 ? -2.277 10.993 6.396 1.00 98.75 136 LYS A C 1
ATOM 1065 O O . LYS A 1 136 ? -2.441 10.452 7.486 1.00 98.75 136 LYS A O 1
ATOM 1070 N N . ALA A 1 137 ? -2.600 10.398 5.247 1.00 98.81 137 ALA A N 1
ATOM 1071 C CA . ALA A 1 137 ? -3.295 9.112 5.178 1.00 98.81 137 ALA A CA 1
ATOM 1072 C C . ALA A 1 137 ? -2.519 7.973 5.867 1.00 98.81 137 ALA A C 1
ATOM 1074 O O . ALA A 1 137 ? -3.088 7.205 6.645 1.00 98.81 137 ALA A O 1
ATOM 1075 N N . ILE A 1 138 ? -1.200 7.884 5.652 1.00 98.75 138 ILE A N 1
ATOM 1076 C CA . ILE A 1 138 ? -0.361 6.909 6.366 1.00 98.75 138 ILE A CA 1
ATOM 1077 C C . ILE A 1 138 ? -0.334 7.208 7.862 1.00 98.75 138 ILE A C 1
ATOM 1079 O O . ILE A 1 138 ? -0.451 6.284 8.667 1.00 98.75 138 ILE A O 1
ATOM 1083 N N . THR A 1 139 ? -0.199 8.480 8.243 1.00 98.69 139 THR A N 1
ATOM 1084 C CA . THR A 1 139 ? -0.141 8.879 9.654 1.00 98.69 139 THR A CA 1
ATOM 1085 C C . THR A 1 139 ? -1.396 8.433 10.407 1.00 98.69 139 THR A C 1
ATOM 1087 O O . THR A 1 139 ? -1.267 7.811 11.463 1.00 98.69 139 THR A O 1
ATOM 1090 N N . GLU A 1 140 ? -2.584 8.633 9.825 1.00 98.75 140 GLU A N 1
ATOM 1091 C CA . GLU A 1 140 ? -3.867 8.202 10.402 1.00 98.75 140 GLU A CA 1
ATOM 1092 C C . GLU A 1 140 ? -3.944 6.682 10.624 1.00 98.75 140 GLU A C 1
ATOM 1094 O O . GLU A 1 140 ? -4.494 6.237 11.627 1.00 98.75 140 GLU A O 1
ATOM 1099 N N . LEU A 1 141 ? -3.341 5.863 9.753 1.00 98.75 141 LEU A N 1
ATOM 1100 C CA . LEU A 1 141 ? -3.311 4.400 9.916 1.00 98.75 141 LEU A CA 1
ATOM 1101 C C . LEU A 1 141 ? -2.230 3.919 10.890 1.00 98.75 141 LEU A C 1
ATOM 1103 O O . LEU A 1 141 ? -2.408 2.897 11.554 1.00 98.75 141 LEU A O 1
ATOM 11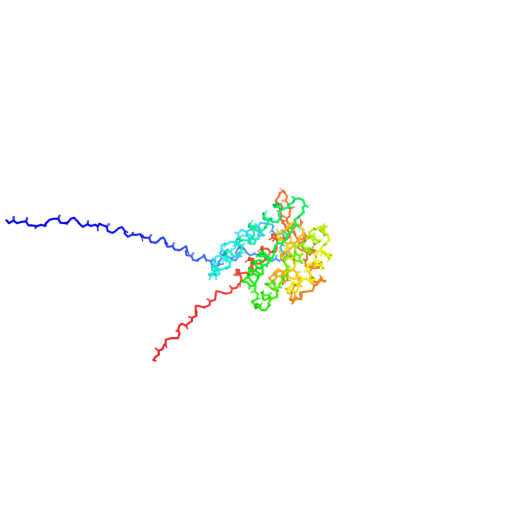07 N N . THR A 1 142 ? -1.105 4.631 10.999 1.00 98.31 142 THR A N 1
ATOM 1108 C CA . THR A 1 142 ? 0.023 4.220 11.860 1.00 98.31 142 THR A CA 1
ATOM 1109 C C . THR A 1 142 ? -0.228 4.389 13.358 1.00 98.31 142 THR A C 1
ATOM 1111 O O . THR A 1 142 ? 0.575 3.933 14.172 1.00 98.31 142 THR A O 1
ATOM 1114 N N . VAL A 1 143 ? -1.365 4.976 13.744 1.00 97.81 143 VAL A N 1
ATOM 1115 C CA . VAL A 1 143 ? -1.839 4.975 15.139 1.00 97.81 143 VAL A CA 1
ATOM 1116 C C . VAL A 1 143 ? -2.266 3.575 15.600 1.00 97.81 143 VAL A C 1
ATOM 1118 O O . VAL A 1 143 ? -2.290 3.293 16.799 1.00 97.81 143 VAL A O 1
ATOM 1121 N N . LEU A 1 144 ? -2.601 2.680 14.661 1.00 98.25 144 LEU A N 1
ATOM 1122 C CA . LEU A 1 144 ? -3.016 1.314 14.954 1.00 98.25 144 LEU A CA 1
ATOM 1123 C C . LEU A 1 144 ? -1.801 0.465 15.336 1.00 98.25 144 LEU A C 1
ATOM 1125 O O . LEU A 1 144 ? -0.848 0.293 14.571 1.00 98.25 144 LEU A O 1
ATOM 1129 N N . LYS A 1 145 ? -1.844 -0.144 16.522 1.00 96.81 145 LYS A N 1
ATOM 1130 C CA . LYS A 1 145 ? -0.770 -1.027 16.983 1.00 96.81 145 LYS A CA 1
ATOM 1131 C C . LYS A 1 145 ? -0.555 -2.179 15.993 1.00 96.81 145 LYS A C 1
ATOM 1133 O O . LYS A 1 145 ? -1.480 -2.916 15.669 1.00 96.81 145 LYS A O 1
ATOM 1138 N N . GLY A 1 146 ? 0.689 -2.359 15.545 1.00 95.00 146 GLY A N 1
ATOM 1139 C CA . GLY A 1 146 ? 1.052 -3.375 14.548 1.00 95.00 146 GLY A CA 1
ATOM 1140 C C . GLY A 1 146 ? 0.919 -2.918 13.089 1.00 95.00 146 GLY A C 1
ATOM 1141 O O . GLY A 1 146 ? 1.337 -3.651 12.189 1.00 95.00 146 GLY A O 1
ATOM 1142 N N . VAL A 1 147 ? 0.420 -1.704 12.843 1.00 97.69 147 VAL A N 1
ATOM 1143 C CA . VAL A 1 147 ? 0.352 -1.082 11.518 1.00 97.69 147 VAL A CA 1
ATOM 1144 C C . VAL A 1 147 ? 1.447 -0.019 11.414 1.00 97.69 147 VAL A C 1
ATOM 1146 O O . VAL A 1 147 ? 1.375 1.040 12.021 1.00 97.69 147 VAL A O 1
ATOM 1149 N N . GLY A 1 148 ? 2.501 -0.319 10.654 1.00 97.00 148 GLY A N 1
ATOM 1150 C CA . GLY A 1 148 ? 3.510 0.669 10.242 1.00 97.00 148 GLY A CA 1
ATOM 1151 C C . GLY A 1 148 ? 3.278 1.149 8.802 1.00 97.00 148 GLY A C 1
ATOM 1152 O O . GLY A 1 148 ? 2.370 0.628 8.149 1.00 97.00 148 GLY A O 1
ATOM 1153 N N . PRO A 1 149 ? 4.128 2.043 8.255 1.00 97.56 149 PRO A N 1
ATOM 1154 C CA . PRO A 1 149 ? 3.990 2.571 6.889 1.00 97.56 149 PRO A CA 1
ATOM 1155 C C . PRO A 1 149 ? 3.810 1.495 5.808 1.00 97.56 149 PRO A C 1
ATOM 1157 O O . PRO A 1 149 ? 2.978 1.628 4.915 1.00 97.56 149 PRO A O 1
ATOM 1160 N N . ALA A 1 150 ? 4.502 0.360 5.936 1.00 96.06 150 ALA A N 1
ATOM 1161 C CA . ALA A 1 150 ? 4.341 -0.753 5.004 1.00 96.06 150 ALA A CA 1
ATOM 1162 C C . ALA A 1 150 ? 2.950 -1.409 5.057 1.00 96.06 150 ALA A C 1
ATOM 1164 O O . ALA A 1 150 ? 2.438 -1.858 4.045 1.00 96.06 150 ALA A O 1
ATOM 1165 N N . THR A 1 151 ? 2.331 -1.528 6.232 1.00 97.62 151 THR A N 1
ATOM 1166 C CA . THR A 1 151 ? 0.975 -2.097 6.332 1.00 97.62 151 THR A CA 1
ATOM 1167 C C . THR A 1 151 ? -0.076 -1.042 5.987 1.00 97.62 151 THR A C 1
ATOM 1169 O O . THR A 1 151 ? -1.045 -1.359 5.311 1.00 97.62 151 THR A O 1
ATOM 1172 N N . ALA A 1 152 ? 0.138 0.210 6.394 1.00 98.69 152 ALA A N 1
ATOM 1173 C CA . ALA A 1 152 ? -0.735 1.323 6.045 1.00 98.69 152 ALA A CA 1
ATOM 1174 C C . ALA A 1 152 ? -0.824 1.516 4.520 1.00 98.69 152 ALA A C 1
ATOM 1176 O O . ALA A 1 152 ? -1.919 1.615 3.982 1.00 98.69 152 ALA A O 1
ATOM 1177 N N . SER A 1 153 ? 0.303 1.457 3.805 1.00 98.69 153 SER A N 1
ATOM 1178 C CA . SER A 1 153 ? 0.311 1.532 2.335 1.00 98.69 153 SER A CA 1
ATOM 1179 C C . SER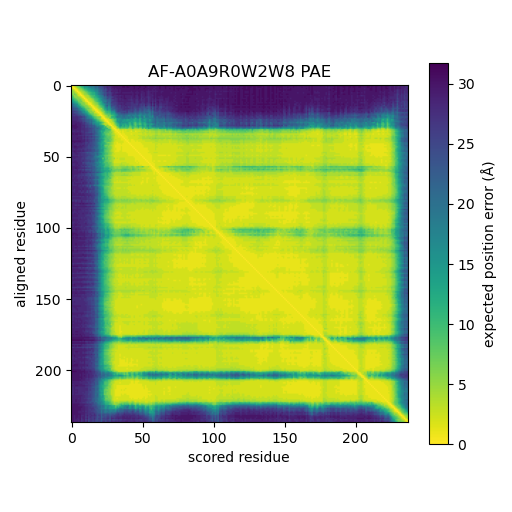 A 1 153 ? -0.435 0.381 1.659 1.00 98.69 153 SER A C 1
ATOM 1181 O O . SER A 1 153 ? -1.062 0.605 0.636 1.00 98.69 153 SER A O 1
ATOM 1183 N N . ALA A 1 154 ? -0.449 -0.828 2.235 1.00 98.50 154 ALA A N 1
ATOM 1184 C CA . ALA A 1 154 ? -1.271 -1.925 1.713 1.00 98.50 154 ALA A CA 1
ATOM 1185 C C . ALA A 1 154 ? -2.774 -1.629 1.826 1.00 98.50 154 ALA A C 1
ATOM 1187 O O . ALA A 1 154 ? -3.525 -1.973 0.917 1.00 98.50 154 ALA A O 1
ATOM 1188 N N . VAL A 1 155 ? -3.201 -1.005 2.931 1.00 98.81 155 VAL A N 1
ATOM 1189 C CA . VAL A 1 155 ? -4.595 -0.575 3.134 1.00 98.81 155 VAL A CA 1
ATOM 1190 C C . VAL A 1 155 ? -4.965 0.505 2.120 1.00 98.81 155 VAL A C 1
ATOM 1192 O O . VAL A 1 155 ? -6.003 0.399 1.478 1.00 98.81 155 VAL A O 1
ATOM 1195 N N . LEU A 1 156 ? -4.103 1.511 1.937 1.00 98.88 156 LEU A N 1
ATOM 1196 C CA . LEU A 1 156 ? -4.345 2.579 0.965 1.00 98.88 156 LEU A CA 1
ATOM 1197 C C . LEU A 1 156 ? -4.350 2.057 -0.475 1.00 98.88 156 LEU A C 1
ATOM 1199 O O . LEU A 1 156 ? -5.225 2.442 -1.235 1.00 98.88 156 LEU A O 1
ATOM 1203 N N . ALA A 1 157 ? -3.445 1.145 -0.836 1.00 98.69 157 ALA A N 1
ATOM 1204 C CA . ALA A 1 157 ? -3.388 0.563 -2.178 1.00 98.69 157 ALA A CA 1
ATOM 1205 C C . ALA A 1 157 ? -4.612 -0.296 -2.526 1.00 98.69 157 ALA A C 1
ATOM 1207 O O . ALA A 1 157 ? -4.988 -0.380 -3.691 1.00 98.69 157 ALA A O 1
ATOM 1208 N N . ALA A 1 158 ? -5.256 -0.915 -1.530 1.00 98.62 158 ALA A N 1
ATOM 1209 C CA . ALA A 1 158 ? -6.513 -1.630 -1.743 1.00 98.62 158 ALA A CA 1
ATOM 1210 C C . ALA A 1 158 ? -7.704 -0.682 -1.979 1.00 98.62 158 ALA A C 1
ATOM 1212 O O . ALA A 1 158 ? -8.670 -1.082 -2.618 1.00 98.62 158 ALA A O 1
ATOM 1213 N N . TYR A 1 159 ? -7.646 0.551 -1.462 1.00 98.69 159 TYR A N 1
ATOM 1214 C CA . TYR A 1 159 ? -8.723 1.540 -1.580 1.00 98.69 159 TYR A CA 1
ATOM 1215 C C . TYR A 1 159 ? -8.540 2.517 -2.752 1.00 98.69 159 TYR A C 1
ATOM 1217 O O . TYR A 1 159 ? -9.496 2.872 -3.421 1.00 98.69 159 TYR A O 1
ATOM 1225 N N . ALA A 1 160 ? -7.318 2.981 -2.994 1.00 98.38 160 ALA A N 1
ATOM 1226 C CA . ALA A 1 160 ? -6.998 3.978 -4.014 1.00 98.38 160 ALA A CA 1
ATOM 1227 C C . ALA A 1 160 ? -5.726 3.557 -4.767 1.00 98.38 160 ALA A C 1
ATOM 1229 O O . ALA A 1 160 ? -4.659 4.150 -4.567 1.00 98.38 160 ALA A O 1
ATOM 1230 N N . PRO A 1 161 ? -5.793 2.485 -5.581 1.00 98.00 161 PRO A N 1
ATOM 1231 C CA . PRO A 1 161 ? -4.625 1.913 -6.254 1.00 98.00 161 PRO A CA 1
ATOM 1232 C C . PRO A 1 161 ? -3.953 2.875 -7.241 1.00 98.00 161 PRO A C 1
ATOM 1234 O O . PRO A 1 161 ? -2.754 2.740 -7.495 1.00 98.00 161 PRO A O 1
ATOM 1237 N N . ASP A 1 162 ? -4.722 3.828 -7.768 1.00 97.06 162 ASP A N 1
ATOM 1238 C CA . ASP A 1 162 ? -4.338 4.938 -8.641 1.00 97.06 162 ASP A CA 1
ATOM 1239 C C . ASP A 1 162 ? -3.530 6.026 -7.918 1.00 97.06 162 ASP A C 1
ATOM 1241 O O . ASP A 1 162 ? -2.735 6.718 -8.548 1.00 97.06 162 ASP A O 1
ATOM 1245 N N . VAL A 1 163 ? -3.667 6.133 -6.593 1.00 97.75 163 VAL A N 1
ATOM 1246 C CA . VAL A 1 163 ? -2.955 7.126 -5.776 1.00 97.75 163 VAL A CA 1
ATOM 1247 C C . VAL A 1 163 ? -1.831 6.489 -4.963 1.00 97.75 163 VAL A C 1
ATOM 1249 O O . VAL A 1 163 ? -0.722 7.018 -4.914 1.00 97.75 163 VAL A O 1
ATOM 1252 N N . ALA A 1 164 ? -2.097 5.366 -4.297 1.00 98.19 164 ALA A N 1
ATOM 1253 C CA . ALA A 1 164 ? -1.211 4.780 -3.299 1.00 98.19 164 ALA A CA 1
ATOM 1254 C C . ALA A 1 164 ? -0.676 3.412 -3.754 1.00 98.19 164 ALA A C 1
ATOM 1256 O O . ALA A 1 164 ? -1.448 2.461 -3.853 1.00 98.19 164 ALA A O 1
ATOM 1257 N N . PRO A 1 165 ? 0.640 3.252 -3.979 1.00 98.31 165 PRO A N 1
ATOM 1258 C CA . PRO A 1 165 ? 1.234 1.938 -4.189 1.00 98.31 165 PRO A CA 1
ATOM 1259 C C . PRO A 1 165 ? 1.521 1.222 -2.862 1.00 98.31 165 PRO A C 1
ATOM 1261 O O . PRO A 1 165 ? 1.846 1.840 -1.846 1.00 98.31 165 PRO A O 1
ATOM 1264 N N . PHE A 1 166 ? 1.496 -0.111 -2.871 1.00 98.12 166 PHE A N 1
ATOM 1265 C CA . PHE A 1 166 ? 1.936 -0.900 -1.720 1.00 98.12 166 PHE A CA 1
ATOM 1266 C C . PHE A 1 166 ? 3.468 -0.859 -1.568 1.00 98.12 166 PHE A C 1
ATOM 1268 O O . PHE A 1 166 ? 4.213 -1.128 -2.506 1.00 98.12 166 PHE A O 1
ATOM 1275 N N . MET A 1 167 ? 3.963 -0.576 -0.361 1.00 95.81 167 MET A N 1
ATOM 1276 C CA . MET A 1 167 ? 5.400 -0.544 -0.050 1.00 95.81 167 MET A CA 1
ATOM 1277 C C . MET A 1 167 ? 5.992 -1.963 0.087 1.00 95.81 167 MET A C 1
ATOM 1279 O O . MET A 1 167 ? 6.361 -2.392 1.186 1.00 95.81 167 MET A O 1
ATOM 1283 N N . SER A 1 168 ? 6.047 -2.721 -1.012 1.00 94.75 168 SER A N 1
ATOM 1284 C CA . SER A 1 168 ? 6.653 -4.057 -1.039 1.00 94.75 168 SER A CA 1
ATOM 1285 C C . SER A 1 168 ? 8.181 -3.998 -1.061 1.00 94.75 168 SER A C 1
ATOM 1287 O O . SER A 1 168 ? 8.779 -3.068 -1.599 1.00 94.75 168 SER A O 1
ATOM 1289 N N . ASP A 1 169 ? 8.834 -5.010 -0.482 1.00 92.88 169 ASP A N 1
ATOM 1290 C CA . ASP A 1 169 ? 10.298 -5.111 -0.456 1.00 92.88 169 ASP A CA 1
ATOM 1291 C C . ASP A 1 169 ? 10.890 -5.108 -1.870 1.00 92.88 169 ASP A C 1
ATOM 1293 O O . ASP A 1 169 ? 11.912 -4.471 -2.109 1.00 92.88 169 ASP A O 1
ATOM 1297 N N . GLU A 1 170 ? 10.269 -5.851 -2.786 1.00 94.06 170 GLU A N 1
ATOM 1298 C CA . GLU A 1 170 ? 10.695 -5.976 -4.175 1.00 94.06 170 GLU A CA 1
ATOM 1299 C C . GLU A 1 170 ? 10.627 -4.632 -4.911 1.00 94.06 170 GLU A C 1
ATOM 1301 O O . GLU A 1 170 ? 11.616 -4.219 -5.520 1.00 94.06 170 GLU A O 1
ATOM 1306 N N . ALA A 1 171 ? 9.503 -3.917 -4.807 1.00 94.94 171 ALA A N 1
ATOM 1307 C CA . ALA A 1 171 ? 9.341 -2.625 -5.466 1.00 94.94 171 ALA A CA 1
ATOM 1308 C C . ALA A 1 171 ? 10.218 -1.538 -4.824 1.00 94.94 171 ALA A C 1
ATOM 1310 O O . ALA A 1 171 ? 10.803 -0.728 -5.539 1.00 94.94 171 ALA A O 1
ATOM 1311 N N . MET A 1 172 ? 10.373 -1.545 -3.494 1.00 94.50 172 MET A N 1
ATOM 1312 C CA . MET A 1 172 ? 11.308 -0.660 -2.787 1.00 94.50 172 MET A CA 1
ATOM 1313 C C . MET A 1 172 ? 12.740 -0.854 -3.285 1.00 94.50 172 MET A C 1
ATOM 1315 O O . MET A 1 172 ? 13.425 0.127 -3.569 1.00 94.50 172 MET A O 1
ATOM 1319 N N . VAL A 1 173 ? 13.173 -2.113 -3.436 1.00 93.75 173 VAL A N 1
ATOM 1320 C CA . VAL A 1 173 ? 14.515 -2.423 -3.939 1.00 93.75 173 VAL A CA 1
ATOM 1321 C C . VAL A 1 173 ? 14.708 -1.926 -5.368 1.00 93.75 173 VAL A C 1
ATOM 1323 O O . VAL A 1 173 ? 15.737 -1.327 -5.670 1.00 93.75 173 VAL A O 1
ATOM 1326 N N . ALA A 1 174 ? 13.717 -2.127 -6.234 1.00 94.62 174 ALA A N 1
ATOM 1327 C CA . ALA A 1 174 ? 13.795 -1.695 -7.624 1.00 94.62 174 ALA A CA 1
ATOM 1328 C C . ALA A 1 174 ? 13.758 -0.162 -7.779 1.00 94.62 174 ALA A C 1
ATOM 1330 O O . ALA A 1 174 ? 14.553 0.403 -8.524 1.00 94.62 174 ALA A O 1
ATOM 1331 N N . ALA A 1 175 ? 12.871 0.530 -7.057 1.00 94.75 175 ALA A N 1
ATOM 1332 C CA . ALA A 1 175 ? 12.658 1.968 -7.225 1.00 94.75 175 ALA A CA 1
ATOM 1333 C C . ALA A 1 175 ? 13.653 2.834 -6.432 1.00 94.75 175 ALA A C 1
ATOM 1335 O O . ALA A 1 175 ? 14.057 3.907 -6.890 1.00 94.75 175 ALA A O 1
ATOM 1336 N N . LEU A 1 176 ? 14.047 2.409 -5.227 1.00 93.19 176 LEU A N 1
ATOM 1337 C CA . LEU A 1 176 ? 14.918 3.175 -4.322 1.00 93.19 176 LEU A CA 1
ATOM 1338 C C . LEU A 1 176 ? 16.317 2.563 -4.144 1.00 93.19 176 LEU A C 1
ATOM 1340 O O . LEU A 1 176 ? 17.158 3.163 -3.474 1.00 93.19 176 LEU A O 1
ATOM 1344 N N . GLY A 1 177 ? 16.597 1.403 -4.745 1.00 89.12 177 GLY A N 1
ATOM 1345 C CA . GLY A 1 177 ? 17.832 0.651 -4.517 1.00 89.12 177 GLY A CA 1
ATOM 1346 C C . GLY A 1 177 ? 17.781 -0.142 -3.206 1.00 89.12 177 GLY A C 1
ATOM 1347 O O . GLY A 1 177 ? 16.717 -0.424 -2.676 1.00 89.12 177 GLY A O 1
ATOM 1348 N N . ASN A 1 178 ? 18.926 -0.497 -2.617 1.00 71.94 178 ASN A N 1
ATOM 1349 C CA . ASN A 1 178 ? 19.007 -1.402 -1.451 1.00 71.94 178 ASN A CA 1
ATOM 1350 C C . ASN A 1 178 ? 18.471 -0.843 -0.104 1.00 71.94 178 ASN A C 1
ATOM 1352 O O . ASN A 1 178 ? 18.908 -1.262 0.970 1.00 71.94 178 ASN A O 1
ATOM 1356 N N . VAL A 1 179 ? 17.519 0.088 -0.129 1.00 72.44 179 VAL A N 1
ATOM 1357 C CA . VAL A 1 179 ? 16.939 0.743 1.045 1.00 72.44 179 VAL A CA 1
ATOM 1358 C C . VAL A 1 179 ? 15.684 -0.005 1.499 1.00 72.44 179 VAL A C 1
ATOM 1360 O O . VAL A 1 179 ? 14.606 0.135 0.929 1.00 72.44 179 VAL A O 1
ATOM 1363 N N . LYS A 1 180 ? 15.808 -0.795 2.572 1.00 75.50 180 LYS A N 1
ATOM 1364 C CA . LYS A 1 180 ? 14.679 -1.489 3.224 1.00 75.50 180 LYS A CA 1
ATOM 1365 C C . LYS A 1 180 ? 14.291 -0.823 4.539 1.00 75.50 180 LYS A C 1
ATOM 1367 O O . LYS A 1 180 ? 14.326 -1.436 5.607 1.00 75.50 180 LYS A O 1
ATOM 1372 N N . GLU A 1 181 ? 13.937 0.451 4.451 1.00 84.69 181 GLU A N 1
ATOM 1373 C CA . GLU A 1 181 ? 13.518 1.259 5.592 1.00 84.69 181 GLU A CA 1
ATOM 1374 C C . GLU A 1 181 ? 12.024 1.575 5.514 1.00 84.69 181 GLU A C 1
ATOM 1376 O O . GLU A 1 181 ? 11.569 2.313 4.647 1.00 84.69 181 GLU A O 1
ATOM 1381 N N . TYR A 1 182 ? 11.248 1.042 6.456 1.00 89.94 182 TYR A N 1
ATOM 1382 C CA . TYR A 1 182 ? 9.787 1.187 6.485 1.00 89.94 182 TYR A CA 1
ATOM 1383 C C . TYR A 1 182 ? 9.356 2.451 7.243 1.00 89.94 182 TYR A C 1
ATOM 1385 O O . TYR A 1 182 ? 8.594 2.377 8.208 1.00 89.94 182 TYR A O 1
ATOM 1393 N N . THR A 1 183 ? 9.896 3.606 6.850 1.00 95.44 183 THR A N 1
ATOM 1394 C CA . THR A 1 183 ? 9.565 4.914 7.440 1.00 95.44 183 THR A CA 1
ATOM 1395 C C . THR A 1 183 ? 8.599 5.688 6.545 1.00 95.44 183 THR A C 1
ATOM 1397 O O . THR A 1 183 ? 8.507 5.421 5.349 1.00 95.44 183 THR A O 1
ATOM 1400 N N . LEU A 1 184 ? 7.899 6.679 7.110 1.00 97.00 184 LEU A N 1
ATOM 1401 C CA . LEU A 1 184 ? 7.015 7.555 6.333 1.00 97.00 184 LEU A CA 1
ATOM 1402 C C . LEU A 1 184 ? 7.781 8.281 5.218 1.00 97.00 184 LEU A C 1
ATOM 1404 O O . LEU A 1 184 ? 7.348 8.279 4.074 1.00 97.00 184 LEU A O 1
ATOM 1408 N N . LYS A 1 185 ? 8.958 8.834 5.534 1.00 96.12 185 LYS A N 1
ATOM 1409 C CA . LYS A 1 185 ? 9.814 9.529 4.562 1.00 96.12 185 LYS A CA 1
ATOM 1410 C C . LYS A 1 185 ? 10.145 8.646 3.355 1.00 96.12 185 LYS A C 1
ATOM 1412 O O . LYS A 1 185 ? 10.064 9.105 2.222 1.00 96.12 185 LYS A O 1
ATOM 1417 N N . GLN A 1 186 ? 10.514 7.391 3.607 1.00 96.06 186 GLN A N 1
ATOM 1418 C CA . GLN A 1 186 ? 10.857 6.442 2.547 1.00 96.06 186 GLN A CA 1
ATOM 1419 C C . GLN A 1 186 ? 9.630 6.031 1.738 1.00 96.06 186 GLN A C 1
ATOM 1421 O O . GLN A 1 186 ? 9.719 5.929 0.521 1.00 96.06 186 GLN A O 1
ATOM 1426 N N . TYR A 1 187 ? 8.479 5.852 2.392 1.00 97.94 187 TYR A N 1
ATOM 1427 C CA . TYR A 1 187 ? 7.229 5.590 1.688 1.00 97.94 187 TYR A CA 1
ATOM 1428 C C . TYR A 1 187 ? 6.848 6.730 0.737 1.00 97.94 187 TYR A C 1
ATOM 1430 O O . TYR A 1 187 ? 6.467 6.456 -0.393 1.00 97.94 187 TYR A O 1
ATOM 1438 N N . LEU A 1 188 ? 6.984 7.992 1.154 1.00 98.06 188 LEU A N 1
ATOM 1439 C CA . LEU A 1 188 ? 6.650 9.134 0.297 1.00 98.06 188 LEU A CA 1
ATOM 1440 C C . LEU A 1 188 ? 7.562 9.207 -0.935 1.00 98.06 188 LEU A C 1
ATOM 1442 O O . LEU A 1 188 ? 7.061 9.324 -2.047 1.00 98.06 188 LEU A O 1
ATOM 1446 N N . ALA A 1 189 ? 8.876 9.040 -0.752 1.00 97.00 189 ALA A N 1
ATOM 1447 C CA . ALA A 1 189 ? 9.823 8.990 -1.871 1.00 97.00 189 ALA A CA 1
ATOM 1448 C C . ALA A 1 189 ? 9.565 7.794 -2.808 1.00 97.00 189 ALA A C 1
ATOM 1450 O O . ALA A 1 189 ? 9.727 7.895 -4.021 1.00 97.00 189 ALA A O 1
ATOM 1451 N N . PHE A 1 190 ? 9.166 6.648 -2.251 1.00 97.81 190 PHE A N 1
ATOM 1452 C CA . PHE A 1 190 ? 8.760 5.474 -3.021 1.00 97.81 190 PHE A CA 1
ATOM 1453 C C . PHE A 1 190 ? 7.489 5.741 -3.835 1.00 97.81 190 PHE A C 1
ATOM 1455 O O . PHE A 1 190 ? 7.469 5.474 -5.035 1.00 97.81 190 PHE A O 1
ATOM 1462 N N . ALA A 1 191 ? 6.448 6.281 -3.199 1.00 98.25 191 ALA A N 1
ATOM 1463 C CA . ALA A 1 191 ? 5.166 6.536 -3.837 1.00 98.25 191 ALA A CA 1
ATOM 1464 C C . ALA A 1 191 ? 5.295 7.545 -4.982 1.00 98.25 191 ALA A C 1
ATOM 1466 O O . ALA A 1 191 ? 4.798 7.270 -6.068 1.00 98.25 191 ALA A O 1
ATOM 1467 N N . GLU A 1 192 ? 6.045 8.631 -4.779 1.00 98.19 192 GLU A N 1
ATOM 1468 C CA . GLU A 1 192 ? 6.338 9.630 -5.815 1.00 98.19 192 GLU A CA 1
ATOM 1469 C C . GLU A 1 192 ? 6.989 8.992 -7.053 1.00 98.19 192 GLU A C 1
ATOM 1471 O O . GLU A 1 192 ? 6.561 9.225 -8.182 1.00 98.19 192 GLU A O 1
ATOM 1476 N N . LYS A 1 193 ? 7.983 8.113 -6.861 1.00 97.94 193 LYS A N 1
ATOM 1477 C CA . LYS A 1 193 ? 8.631 7.415 -7.980 1.00 97.94 193 LYS A CA 1
ATOM 1478 C C . LYS A 1 193 ? 7.685 6.491 -8.738 1.00 97.94 193 LYS A C 1
ATOM 1480 O O . LYS A 1 193 ? 7.778 6.403 -9.960 1.00 97.94 193 LYS A O 1
ATOM 1485 N N . LEU A 1 194 ? 6.818 5.769 -8.032 1.00 98.19 194 LEU A N 1
ATOM 1486 C CA . LEU A 1 194 ? 5.868 4.857 -8.670 1.00 98.19 194 LEU A CA 1
ATOM 1487 C C . LEU A 1 194 ? 4.737 5.612 -9.370 1.00 98.19 194 LEU A C 1
ATOM 1489 O O . LEU A 1 194 ? 4.306 5.164 -10.425 1.00 98.19 194 LEU A O 1
ATOM 1493 N N . GLN A 1 195 ? 4.306 6.755 -8.833 1.00 98.12 195 GLN A N 1
ATOM 1494 C CA . GLN A 1 195 ? 3.375 7.669 -9.498 1.00 98.12 195 GLN A CA 1
ATOM 1495 C C . GLN A 1 195 ? 3.974 8.213 -10.796 1.00 98.12 195 GLN A C 1
ATOM 1497 O O . GLN A 1 195 ? 3.386 8.024 -11.855 1.00 98.12 195 GLN A O 1
ATOM 1502 N N . ALA A 1 196 ? 5.193 8.756 -10.749 1.00 97.38 196 ALA A N 1
ATOM 1503 C CA . ALA A 1 196 ? 5.876 9.243 -11.946 1.00 97.38 196 ALA A CA 1
ATOM 1504 C C . ALA A 1 196 ? 6.087 8.135 -12.992 1.00 97.38 196 ALA A C 1
ATOM 1506 O O . ALA A 1 196 ? 5.887 8.354 -14.184 1.00 97.38 196 ALA A O 1
ATOM 1507 N N . LYS A 1 197 ? 6.452 6.919 -12.557 1.00 97.56 197 LYS A N 1
ATOM 1508 C CA . LYS A 1 197 ? 6.597 5.772 -13.464 1.00 97.56 197 LYS A CA 1
ATOM 1509 C C . LYS A 1 197 ? 5.252 5.346 -14.063 1.00 97.56 197 LYS A C 1
ATOM 1511 O O . LYS A 1 197 ? 5.192 5.031 -15.244 1.00 97.56 197 LYS A O 1
ATOM 1516 N N . ALA A 1 198 ? 4.177 5.340 -13.281 1.00 97.06 198 ALA A N 1
ATOM 1517 C CA . ALA A 1 198 ? 2.835 5.037 -13.768 1.00 97.06 198 ALA A CA 1
ATOM 1518 C C . ALA A 1 198 ? 2.378 6.049 -14.834 1.00 97.06 198 ALA A C 1
ATOM 1520 O O . ALA A 1 198 ? 1.868 5.650 -15.882 1.00 97.06 198 ALA A O 1
ATOM 1521 N N . GLU A 1 199 ? 2.634 7.340 -14.611 1.00 95.06 199 GLU A N 1
ATOM 1522 C CA . GLU A 1 199 ? 2.369 8.411 -15.579 1.00 95.06 199 GLU A CA 1
ATOM 1523 C C . GLU A 1 199 ? 3.197 8.249 -16.862 1.00 95.06 199 GLU A C 1
ATOM 1525 O O . GLU A 1 199 ? 2.639 8.299 -17.955 1.00 95.06 199 GLU A O 1
ATOM 1530 N N . GLU A 1 200 ? 4.503 7.986 -16.743 1.00 94.88 200 GLU A N 1
ATOM 1531 C CA . GLU A 1 200 ? 5.409 7.757 -17.881 1.00 94.88 200 GLU A CA 1
ATOM 1532 C C . GLU A 1 200 ? 4.926 6.619 -18.794 1.00 94.88 200 GLU A C 1
ATOM 1534 O O . GLU A 1 200 ? 4.995 6.724 -20.018 1.00 94.88 200 GLU A O 1
ATOM 1539 N N . LEU A 1 201 ? 4.429 5.529 -18.204 1.00 93.19 201 LEU A N 1
ATOM 1540 C CA . LEU A 1 201 ? 4.000 4.333 -18.935 1.00 93.19 201 LEU A CA 1
ATOM 1541 C C . LEU A 1 201 ? 2.577 4.437 -19.497 1.00 93.19 201 LEU A C 1
ATOM 1543 O O . LEU A 1 201 ? 2.185 3.632 -20.347 1.00 93.19 201 LEU A O 1
ATOM 1547 N N . SER A 1 202 ? 1.799 5.413 -19.030 1.00 88.56 202 SER A N 1
ATOM 1548 C CA . SER A 1 202 ? 0.410 5.619 -19.434 1.00 88.56 202 SER A CA 1
ATOM 1549 C C . SER A 1 202 ? 0.341 6.371 -20.767 1.00 88.56 202 SER A C 1
ATOM 1551 O O . SER A 1 202 ? 0.069 7.569 -20.823 1.00 88.56 202 SER A O 1
ATOM 1553 N N . VAL A 1 203 ? 0.588 5.658 -21.870 1.00 79.00 203 VAL A N 1
ATOM 1554 C CA . VAL A 1 203 ? 0.565 6.198 -23.241 1.00 79.00 203 VAL A CA 1
ATOM 1555 C C . VAL A 1 203 ? -0.627 5.640 -24.021 1.00 79.00 203 VAL A C 1
ATOM 1557 O O . VAL A 1 203 ? -0.951 4.459 -23.927 1.00 79.00 203 VAL A O 1
ATOM 1560 N N . GLY A 1 204 ? -1.279 6.481 -24.832 1.00 67.31 204 GLY A N 1
ATOM 1561 C CA . GLY A 1 204 ? -2.249 6.023 -25.838 1.00 67.31 204 GLY A CA 1
ATOM 1562 C C . GLY A 1 204 ? -3.578 5.480 -25.295 1.00 67.31 204 GLY A C 1
ATOM 1563 O O . GLY A 1 204 ? -4.280 4.793 -26.028 1.00 67.31 204 GLY A O 1
ATOM 1564 N N . GLY A 1 205 ? -3.937 5.793 -24.045 1.00 68.25 205 GLY A N 1
ATOM 1565 C CA . GLY A 1 205 ? -5.207 5.386 -23.423 1.00 68.25 205 GLY A CA 1
ATOM 1566 C C . GLY A 1 205 ? -5.129 4.133 -22.545 1.00 68.25 205 GLY A C 1
ATOM 1567 O O . GLY A 1 205 ? -6.109 3.801 -21.886 1.00 68.25 205 GLY A O 1
ATOM 1568 N N . GLU A 1 206 ? -3.973 3.471 -22.476 1.00 78.00 206 GLU A N 1
ATOM 1569 C CA . GLU A 1 206 ? -3.733 2.349 -21.565 1.00 78.00 206 GLU A CA 1
ATOM 1570 C C . GLU A 1 206 ? -2.995 2.836 -20.315 1.00 78.00 206 GLU A C 1
ATOM 1572 O O . GLU A 1 206 ? -1.764 2.909 -20.300 1.00 78.00 206 GLU A O 1
ATOM 1577 N N . SER A 1 207 ? -3.749 3.191 -19.272 1.00 88.19 207 SER A N 1
ATOM 1578 C CA . SER A 1 207 ? -3.191 3.687 -18.012 1.00 88.19 207 SER A CA 1
ATOM 1579 C C . SER A 1 207 ? -2.712 2.554 -17.107 1.00 88.19 207 SER A C 1
ATOM 1581 O O . SER A 1 207 ? -3.451 1.595 -16.876 1.00 88.19 207 SER A O 1
ATOM 1583 N N . LEU A 1 208 ? -1.522 2.705 -16.531 1.00 93.88 208 LEU A N 1
ATOM 1584 C CA . LEU A 1 208 ? -1.072 1.907 -15.392 1.00 93.88 208 LEU A CA 1
ATOM 1585 C C . LEU A 1 208 ? -1.224 2.728 -14.117 1.00 93.88 208 LEU A C 1
ATOM 1587 O O . LEU A 1 208 ? -0.938 3.920 -14.102 1.00 93.88 208 LEU A O 1
ATOM 1591 N N . THR A 1 209 ? -1.654 2.087 -13.036 1.00 97.12 209 THR A N 1
ATOM 1592 C CA . THR A 1 209 ? -1.679 2.704 -11.707 1.00 97.12 209 THR A CA 1
ATOM 1593 C C . THR A 1 209 ? -0.329 2.537 -10.995 1.00 97.12 209 THR A C 1
ATOM 1595 O O . THR A 1 209 ? 0.428 1.613 -11.313 1.00 97.12 209 THR A O 1
ATOM 1598 N N . PRO A 1 210 ? -0.013 3.344 -9.964 1.00 98.06 210 PRO A N 1
ATOM 1599 C CA . PRO A 1 210 ? 1.129 3.079 -9.085 1.00 98.06 210 PRO A CA 1
ATOM 1600 C C . PRO A 1 210 ? 1.109 1.652 -8.508 1.00 98.06 210 PRO A C 1
ATOM 1602 O O . PRO A 1 210 ? 2.155 1.012 -8.376 1.00 98.06 210 PRO A O 1
ATOM 1605 N N . SER A 1 211 ? -0.078 1.115 -8.206 1.00 98.00 211 SER A N 1
ATOM 1606 C CA . SER A 1 211 ? -0.233 -0.274 -7.757 1.00 98.00 211 SER A CA 1
ATOM 1607 C C . SER A 1 211 ? 0.055 -1.313 -8.851 1.00 98.00 211 SER A C 1
ATOM 1609 O O . SER A 1 211 ? 0.570 -2.388 -8.544 1.00 98.00 211 SER A O 1
ATOM 1611 N N . ASP A 1 212 ? -0.213 -1.021 -10.126 1.00 98.00 212 ASP A N 1
ATOM 1612 C CA . ASP A 1 212 ? 0.197 -1.883 -11.244 1.00 98.00 212 ASP A CA 1
ATOM 1613 C C . ASP A 1 212 ? 1.716 -1.940 -11.386 1.00 98.00 212 ASP A C 1
ATOM 1615 O O . ASP A 1 212 ? 2.283 -3.026 -11.530 1.00 98.00 212 ASP A O 1
ATOM 1619 N N . VAL A 1 213 ? 2.377 -0.785 -11.273 1.00 98.25 213 VAL A N 1
ATOM 1620 C CA . VAL A 1 213 ? 3.843 -0.682 -11.294 1.00 98.25 213 VAL A CA 1
ATOM 1621 C C . VAL A 1 213 ? 4.448 -1.515 -10.155 1.00 98.25 213 VAL A C 1
ATOM 1623 O O . VAL A 1 213 ? 5.353 -2.318 -10.388 1.00 98.25 213 VAL A O 1
ATOM 1626 N N . GLU A 1 214 ? 3.912 -1.413 -8.933 1.00 98.06 214 GLU A N 1
ATOM 1627 C CA . GLU A 1 214 ? 4.316 -2.261 -7.797 1.00 98.06 214 GLU A CA 1
ATOM 1628 C C . GLU A 1 214 ? 4.201 -3.754 -8.122 1.00 98.06 214 GLU A C 1
ATOM 1630 O O . GLU A 1 214 ? 5.154 -4.516 -7.928 1.00 98.06 214 GLU A O 1
ATOM 1635 N N . ARG A 1 215 ? 3.042 -4.185 -8.632 1.00 97.50 215 ARG A N 1
ATOM 1636 C CA . ARG A 1 215 ? 2.782 -5.597 -8.932 1.00 97.50 215 ARG A CA 1
ATOM 1637 C C . ARG A 1 215 ? 3.681 -6.128 -10.040 1.00 97.50 215 ARG A C 1
ATOM 1639 O O . ARG A 1 215 ? 4.159 -7.257 -9.922 1.00 97.50 215 ARG A O 1
ATOM 1646 N N . ALA A 1 216 ? 3.952 -5.338 -11.076 1.00 97.69 216 ALA A N 1
ATOM 1647 C CA . ALA A 1 216 ? 4.869 -5.701 -12.154 1.00 97.69 216 ALA A CA 1
ATOM 1648 C C . ALA A 1 216 ? 6.311 -5.893 -11.644 1.00 97.69 216 ALA A C 1
ATOM 1650 O O . ALA A 1 216 ? 6.971 -6.878 -12.000 1.00 97.69 216 ALA A O 1
ATOM 1651 N N . LEU A 1 217 ? 6.780 -5.016 -10.748 1.00 96.94 217 LEU A N 1
ATOM 1652 C CA . LEU A 1 217 ? 8.095 -5.146 -10.106 1.00 96.94 217 LEU A CA 1
ATOM 1653 C C . LEU A 1 217 ? 8.168 -6.382 -9.214 1.00 96.94 217 LEU A C 1
ATOM 1655 O O . LEU A 1 217 ? 9.115 -7.164 -9.312 1.00 96.94 217 LEU A O 1
ATOM 1659 N N . TRP A 1 218 ? 7.154 -6.598 -8.373 1.00 95.94 218 TRP A N 1
ATOM 1660 C CA . TRP A 1 218 ? 7.094 -7.793 -7.535 1.00 95.94 218 TRP A CA 1
ATOM 1661 C C . TRP A 1 218 ? 7.095 -9.063 -8.384 1.00 95.94 218 TRP A C 1
ATOM 1663 O O . TRP A 1 218 ? 7.883 -9.972 -8.135 1.00 95.94 218 TRP A O 1
ATOM 1673 N N . SER A 1 219 ? 6.259 -9.099 -9.421 1.00 96.00 219 SER A N 1
ATOM 1674 C CA . SER A 1 219 ? 6.161 -10.203 -10.374 1.00 96.00 219 SER A CA 1
ATOM 1675 C C . SER A 1 219 ? 7.530 -10.513 -10.991 1.00 96.00 219 SER A C 1
ATOM 1677 O O . SER A 1 219 ? 7.976 -11.662 -10.972 1.00 96.00 219 SER A O 1
ATOM 1679 N N . SER A 1 220 ? 8.248 -9.490 -11.456 1.00 95.50 220 SER A N 1
ATOM 1680 C CA . SER A 1 220 ? 9.592 -9.635 -12.030 1.00 95.50 220 SER A CA 1
ATOM 1681 C C . SER A 1 220 ? 10.603 -10.170 -11.019 1.00 95.50 220 SER A C 1
ATOM 1683 O O . SER A 1 220 ? 11.357 -11.097 -11.311 1.00 95.50 220 SER A O 1
ATOM 1685 N N . ALA A 1 221 ? 10.575 -9.661 -9.789 1.00 93.38 221 ALA A N 1
ATOM 1686 C CA . ALA A 1 221 ? 11.450 -10.131 -8.724 1.00 93.38 221 ALA A CA 1
ATOM 1687 C C . ALA A 1 221 ? 11.167 -11.586 -8.309 1.00 93.38 221 ALA A C 1
ATOM 1689 O O . ALA A 1 221 ? 12.092 -12.290 -7.902 1.00 93.38 221 ALA A O 1
ATOM 1690 N N . ILE A 1 222 ? 9.920 -12.065 -8.409 1.00 91.81 222 ILE A N 1
ATOM 1691 C CA . ILE A 1 222 ? 9.599 -13.483 -8.192 1.00 91.81 222 ILE A CA 1
ATOM 1692 C C . ILE A 1 222 ? 10.172 -14.365 -9.302 1.00 91.81 222 ILE A C 1
ATOM 1694 O O . ILE A 1 222 ? 10.709 -15.425 -8.989 1.00 91.81 222 ILE A O 1
ATOM 1698 N N . ALA A 1 223 ? 10.124 -13.929 -10.561 1.00 89.44 223 ALA A N 1
ATOM 1699 C CA . ALA A 1 223 ? 10.704 -14.680 -11.678 1.00 89.44 223 ALA A CA 1
ATOM 1700 C C . ALA A 1 223 ? 12.220 -14.873 -11.543 1.00 89.44 223 ALA A C 1
ATOM 1702 O O . ALA A 1 223 ? 12.744 -15.930 -11.880 1.00 89.44 223 ALA A O 1
ATOM 1703 N N . SER A 1 224 ? 12.910 -13.866 -11.006 1.00 84.44 224 SER A N 1
ATOM 1704 C CA . SER A 1 224 ? 14.362 -13.892 -10.807 1.00 84.44 224 SER A CA 1
ATOM 1705 C C . SER A 1 224 ? 14.808 -14.699 -9.579 1.00 84.44 224 SER A C 1
ATOM 1707 O O . SER A 1 224 ? 16.008 -14.894 -9.378 1.00 84.44 224 SER A O 1
ATOM 1709 N N . LYS A 1 225 ? 13.883 -15.174 -8.728 1.00 81.44 225 LYS A N 1
ATOM 1710 C CA . LYS A 1 225 ? 14.230 -16.032 -7.584 1.00 81.44 225 LYS A CA 1
ATOM 1711 C C . LYS A 1 225 ? 14.504 -17.460 -8.082 1.00 81.44 225 LYS A C 1
ATOM 1713 O O . LYS A 1 225 ? 13.673 -18.026 -8.789 1.00 81.44 225 LYS A O 1
ATOM 1718 N N . PRO A 1 226 ? 15.628 -18.090 -7.690 1.00 66.62 226 PRO A N 1
ATOM 1719 C CA . PRO A 1 226 ? 15.891 -19.474 -8.060 1.00 66.62 226 PRO A CA 1
ATOM 1720 C C . PRO A 1 226 ? 14.812 -20.398 -7.469 1.00 66.62 226 PRO A C 1
ATOM 1722 O O . PRO A 1 226 ? 14.347 -20.151 -6.348 1.00 66.62 226 PRO A O 1
ATOM 1725 N N . PRO A 1 227 ? 14.422 -21.475 -8.177 1.00 59.00 227 PRO A N 1
ATOM 1726 C CA . PRO A 1 227 ? 13.448 -22.427 -7.666 1.00 59.00 227 PRO A CA 1
ATOM 1727 C C . PRO A 1 227 ? 13.941 -23.008 -6.339 1.00 59.00 227 PRO A C 1
ATOM 1729 O O . PRO A 1 227 ? 15.094 -23.425 -6.199 1.00 59.00 227 PRO A O 1
ATOM 1732 N N . LYS A 1 228 ? 13.063 -23.013 -5.335 1.00 53.88 228 LYS A N 1
ATOM 1733 C CA . LYS A 1 228 ? 13.380 -23.563 -4.018 1.00 53.88 228 LYS A CA 1
ATOM 1734 C C . LYS A 1 228 ? 13.598 -25.070 -4.184 1.00 53.88 228 LYS A C 1
ATOM 1736 O O . LYS A 1 228 ? 12.682 -25.774 -4.600 1.00 53.88 228 LYS A O 1
ATOM 1741 N N . ALA A 1 229 ? 14.803 -25.562 -3.886 1.00 41.62 229 ALA A N 1
ATOM 1742 C CA . ALA A 1 229 ? 15.089 -26.994 -3.945 1.00 41.62 229 ALA A CA 1
ATOM 1743 C C . ALA A 1 229 ? 14.070 -27.767 -3.080 1.00 41.62 229 ALA A C 1
ATOM 1745 O O . ALA A 1 229 ? 13.758 -27.307 -1.972 1.00 41.62 229 ALA A O 1
ATOM 1746 N N . PRO A 1 230 ? 13.545 -28.915 -3.550 1.00 43.34 230 PRO A N 1
ATOM 1747 C CA . PRO A 1 230 ? 12.608 -29.705 -2.768 1.00 43.34 230 PRO A CA 1
ATOM 1748 C C . PRO A 1 230 ? 13.269 -30.091 -1.445 1.00 43.34 230 PRO A C 1
ATOM 1750 O O . PRO A 1 230 ? 14.434 -30.496 -1.415 1.00 43.34 230 PRO A O 1
ATOM 1753 N N . ALA A 1 231 ? 12.537 -29.925 -0.342 1.00 47.00 231 ALA A N 1
ATOM 1754 C CA . ALA A 1 231 ? 13.020 -30.268 0.986 1.00 47.00 231 ALA A CA 1
ATOM 1755 C C . ALA A 1 231 ? 13.427 -31.747 0.991 1.00 47.00 231 ALA A C 1
ATOM 1757 O O . ALA A 1 231 ? 12.575 -32.633 0.950 1.00 47.00 231 ALA A O 1
ATOM 1758 N N . GLY A 1 232 ? 14.737 -32.007 0.985 1.00 41.38 232 GLY A N 1
ATOM 1759 C CA . GLY A 1 232 ? 15.292 -33.352 0.984 1.00 41.38 232 GLY A CA 1
ATOM 1760 C C . GLY A 1 232 ? 14.739 -34.131 2.169 1.00 41.38 232 GLY A C 1
ATOM 1761 O O . GLY A 1 232 ? 15.113 -33.883 3.317 1.00 41.38 232 GLY A O 1
ATOM 1762 N N . GLY A 1 233 ? 13.823 -35.058 1.887 1.00 38.06 233 GLY A N 1
ATOM 1763 C CA . GLY A 1 233 ? 13.295 -35.978 2.876 1.00 38.06 233 GLY A CA 1
ATOM 1764 C C . GLY A 1 233 ? 14.458 -36.719 3.519 1.00 38.06 233 GLY A C 1
ATOM 1765 O O . GLY A 1 233 ? 15.213 -37.417 2.840 1.00 38.06 233 GLY A O 1
ATOM 1766 N N . LYS A 1 234 ? 14.627 -36.550 4.833 1.00 39.97 234 LYS A N 1
ATOM 1767 C CA . LYS A 1 234 ? 15.556 -37.357 5.624 1.00 39.97 234 LYS A CA 1
ATOM 1768 C C . LYS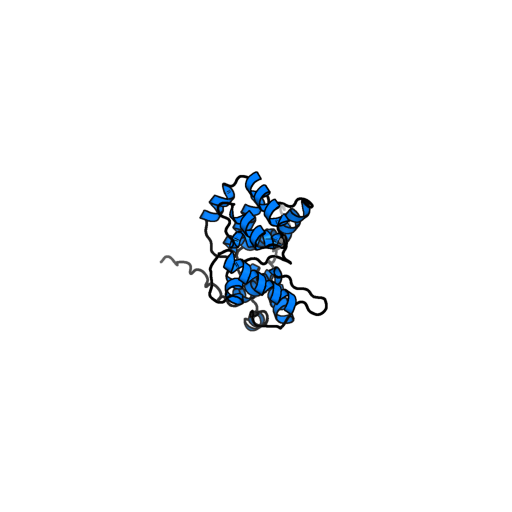 A 1 234 ? 15.161 -38.825 5.456 1.00 39.97 234 LYS A C 1
ATOM 1770 O O . LYS A 1 234 ? 14.237 -39.302 6.111 1.00 39.97 234 LYS A O 1
ATOM 1775 N N . ARG A 1 235 ? 15.866 -39.547 4.582 1.00 43.06 235 ARG A N 1
ATOM 1776 C CA . ARG A 1 235 ? 15.874 -41.011 4.559 1.00 43.06 235 ARG A CA 1
ATOM 1777 C C . ARG A 1 235 ? 16.468 -41.462 5.893 1.00 43.06 235 ARG A C 1
ATOM 1779 O O . ARG A 1 235 ? 17.676 -41.358 6.094 1.00 43.06 235 ARG A O 1
ATOM 1786 N N . LYS A 1 236 ? 15.613 -41.895 6.824 1.00 42.09 236 LYS A N 1
ATOM 1787 C CA . LYS A 1 236 ? 16.054 -42.674 7.985 1.00 42.09 236 LYS A CA 1
ATOM 1788 C C . LYS A 1 236 ? 16.709 -43.948 7.444 1.00 42.09 236 LYS A C 1
ATOM 1790 O O . LYS A 1 236 ? 16.065 -44.689 6.702 1.00 42.09 236 LYS A O 1
ATOM 1795 N N . ARG A 1 237 ? 17.997 -44.110 7.738 1.00 50.09 237 ARG A N 1
ATOM 1796 C CA . ARG A 1 237 ? 18.673 -45.407 7.725 1.00 50.09 237 ARG A CA 1
ATOM 1797 C C . ARG A 1 237 ? 18.337 -46.140 9.013 1.00 50.09 237 ARG A C 1
ATOM 1799 O O . ARG A 1 237 ? 18.146 -45.431 10.028 1.00 50.09 237 ARG A O 1
#

Mean predicted aligned error: 9.29 Å

Organism: Triticum turgidum subsp. durum (NCBI:txid4567)

Nearest PDB structures (foldseek):
  3j9t-assembly1_T  TM=1.896E-01  e=3.515E+00  Saccharomyces cerevisiae

Sequence (237 aa):
MDPKKKRPLTVVQLQATPLPSPLPAAVAMAETVDFASGDGEAWRAALGAYDRRLAALDKPDLLDADSFYRHDLPLLLHGRDPDPYLAKPELVQLMQWKLSRGKWRPRLMDFVKSLDDKVVESASRKAFAALPDLSKAITELTVLKGVGPATASAVLAAYAPDVAPFMSDEAMVAALGNVKEYTLKQYLAFAEKLQAKAEELSVGGESLTPSDVERALWSSAIASKPPKAPAGGKRKR

Secondary structure (DSSP, 8-state):
-----PPP-------PPPPPPPPPHHHHHHT---TT---HHHHHHHHHTHHHHHHTT--HHHHHHHHIIIIIHHHHHHTTTTS----HHHHHHHHHHHHHHS---HHHHHHHHTS-HHHHHHHHHHHHHHTT-HHHHHHHHHTSTT--HHHHHHHHHHH-TTT-----HHHHHHHHSS----SHHHHHHHHHHHHHHHHHH-BTTBPPPHHHHHHHHHHHHHHTSPPPPP-------